Protein AF-A0AAD7CCE0-F1 (afdb_monomer_lite)

pLDDT: mean 84.0, std 9.69, range [49.62, 95.94]

InterPro domains:
  IPR045338 Domain of unknown function DUF6535 [PF20153] (1-156)

Radius of gyration: 27.61 Å; chains: 1; bounding box: 50×40×91 Å

Structure (mmCIF, N/CA/C/O backbone):
data_AF-A0AAD7CCE0-F1
#
_entry.id   AF-A0AAD7CCE0-F1
#
loop_
_atom_site.group_PDB
_atom_site.id
_atom_site.type_symbol
_atom_site.label_atom_id
_atom_site.label_alt_id
_atom_site.label_comp_id
_atom_site.label_asym_id
_atom_site.label_entity_id
_atom_site.label_seq_id
_atom_site.pdbx_PDB_ins_code
_atom_site.Cartn_x
_atom_site.Cartn_y
_atom_site.Cartn_z
_atom_site.occupancy
_atom_site.B_iso_or_equiv
_atom_site.auth_seq_id
_atom_site.auth_comp_id
_atom_site.auth_asym_id
_atom_site.auth_atom_id
_atom_site.pdbx_PDB_model_num
ATOM 1 N N . MET A 1 1 ? 3.358 9.704 -17.952 1.00 64.12 1 MET A N 1
ATOM 2 C CA . MET A 1 1 ? 3.794 9.561 -16.545 1.00 64.12 1 MET A CA 1
ATOM 3 C C . MET A 1 1 ? 3.002 10.484 -15.626 1.00 64.12 1 MET A C 1
ATOM 5 O O . MET A 1 1 ? 2.581 10.010 -14.583 1.00 64.12 1 MET A O 1
ATOM 9 N N . GLU A 1 2 ? 2.679 11.709 -16.056 1.00 77.31 2 GLU A N 1
ATOM 10 C CA . GLU A 1 2 ? 1.796 12.657 -15.341 1.00 77.31 2 GLU A CA 1
ATOM 11 C C . GLU A 1 2 ? 0.553 12.029 -14.682 1.00 77.31 2 GLU A C 1
ATOM 13 O O . GLU A 1 2 ? 0.333 12.204 -13.489 1.00 77.31 2 GLU A O 1
ATOM 18 N N . GLY A 1 3 ? -0.229 11.225 -15.415 1.00 84.56 3 GLY A N 1
ATOM 19 C CA . GLY A 1 3 ? -1.446 10.613 -14.861 1.00 84.56 3 GLY A CA 1
ATOM 20 C C . GLY A 1 3 ? -1.202 9.686 -13.662 1.00 84.56 3 GLY A C 1
ATOM 21 O O . GLY A 1 3 ? -1.994 9.678 -12.726 1.00 84.56 3 GLY A O 1
ATOM 22 N N . ILE A 1 4 ? -0.082 8.954 -13.651 1.00 84.50 4 ILE A N 1
ATOM 23 C CA . ILE A 1 4 ? 0.300 8.077 -12.532 1.00 84.50 4 ILE A CA 1
ATOM 24 C C . ILE A 1 4 ? 0.706 8.913 -11.315 1.00 84.50 4 ILE A C 1
ATOM 26 O O . ILE A 1 4 ? 0.361 8.556 -10.194 1.00 84.50 4 ILE A O 1
ATOM 30 N N . LEU A 1 5 ? 1.389 10.041 -11.531 1.00 86.38 5 LEU A N 1
ATOM 31 C CA . LEU A 1 5 ? 1.812 10.944 -10.458 1.00 86.38 5 LEU A CA 1
ATOM 32 C C . LEU A 1 5 ? 0.621 11.633 -9.793 1.00 86.38 5 LEU A C 1
ATOM 34 O O . LEU A 1 5 ? 0.535 11.658 -8.566 1.00 86.38 5 LEU A O 1
ATOM 38 N N . ILE A 1 6 ? -0.324 12.134 -10.594 1.00 90.56 6 ILE A N 1
ATOM 39 C CA . ILE A 1 6 ? -1.565 12.736 -10.090 1.00 90.56 6 ILE A CA 1
ATOM 40 C C . ILE A 1 6 ? -2.366 11.693 -9.309 1.00 90.56 6 ILE A C 1
ATOM 42 O O . ILE A 1 6 ? -2.810 11.964 -8.194 1.00 90.56 6 ILE A O 1
ATOM 46 N N . PHE A 1 7 ? -2.507 10.485 -9.862 1.00 89.06 7 PHE A N 1
ATOM 47 C CA . PHE A 1 7 ? -3.202 9.396 -9.185 1.00 89.06 7 PHE A CA 1
ATOM 48 C C . PHE A 1 7 ? -2.531 9.022 -7.858 1.00 89.06 7 PHE A C 1
ATOM 50 O O . PHE A 1 7 ? -3.213 8.954 -6.841 1.00 89.06 7 PHE A O 1
ATOM 57 N N . ALA A 1 8 ? -1.208 8.830 -7.842 1.00 89.94 8 ALA A N 1
ATOM 58 C CA . ALA A 1 8 ? -0.458 8.504 -6.630 1.00 89.94 8 ALA A CA 1
ATOM 59 C C . ALA A 1 8 ? -0.599 9.602 -5.564 1.00 89.94 8 ALA A C 1
ATOM 61 O O . ALA A 1 8 ? -0.800 9.297 -4.392 1.00 89.94 8 ALA A O 1
ATOM 62 N N . GLY A 1 9 ? -0.566 10.879 -5.961 1.00 90.62 9 GLY A N 1
ATOM 63 C CA . GLY A 1 9 ? -0.790 12.007 -5.056 1.00 90.62 9 GLY A CA 1
ATOM 64 C C . GLY A 1 9 ? -2.192 12.012 -4.440 1.00 90.62 9 GLY A C 1
ATOM 65 O O . GLY A 1 9 ? -2.326 12.095 -3.219 1.00 90.62 9 GLY A O 1
ATOM 66 N N . LEU A 1 10 ? -3.235 11.869 -5.265 1.00 93.50 10 LEU A N 1
ATOM 67 C CA . LEU A 1 10 ? -4.627 11.805 -4.801 1.00 93.50 10 LEU A CA 1
ATOM 68 C C . LEU A 1 10 ? -4.868 10.592 -3.900 1.00 93.50 10 LEU A C 1
ATOM 70 O O . LEU A 1 10 ? -5.476 10.715 -2.839 1.00 93.50 10 LEU A O 1
ATOM 74 N N . PHE A 1 11 ? -4.355 9.429 -4.295 1.00 93.69 11 PHE A N 1
ATOM 75 C CA . PHE A 1 11 ? -4.469 8.206 -3.517 1.00 93.69 11 PHE A CA 1
ATOM 76 C C . PHE A 1 11 ? -3.752 8.325 -2.166 1.00 93.69 11 PHE A C 1
ATOM 78 O O . PHE A 1 11 ? -4.338 7.995 -1.137 1.00 93.69 11 PHE A O 1
ATOM 85 N N . SER A 1 12 ? -2.537 8.883 -2.133 1.00 93.69 12 SER A N 1
ATOM 86 C CA . SER A 1 12 ? -1.822 9.155 -0.881 1.00 93.69 12 SER A CA 1
ATOM 87 C C . SER A 1 12 ? -2.571 10.138 0.019 1.00 93.69 12 SER A C 1
ATOM 89 O O . SER A 1 12 ? -2.552 9.964 1.234 1.00 93.69 12 SER A O 1
ATOM 91 N N . ALA A 1 13 ? -3.259 11.140 -0.537 1.00 94.62 13 ALA A N 1
ATOM 92 C CA . ALA A 1 13 ? -4.067 12.071 0.251 1.00 94.62 13 ALA A CA 1
ATOM 93 C C . ALA A 1 13 ? -5.261 11.367 0.914 1.00 94.62 13 ALA A C 1
ATOM 95 O O . ALA A 1 13 ? -5.475 11.518 2.116 1.00 94.62 13 ALA A O 1
ATOM 96 N N . VAL A 1 14 ? -5.988 10.539 0.154 1.00 94.81 14 VAL A N 1
ATOM 97 C CA . VAL A 1 14 ? -7.085 9.715 0.688 1.00 94.81 14 VAL A CA 1
ATOM 98 C C . VAL A 1 14 ? -6.564 8.776 1.775 1.00 94.81 14 VAL A C 1
ATOM 100 O O . VAL A 1 14 ? -7.115 8.737 2.870 1.00 94.81 14 VAL A O 1
ATOM 103 N N . LEU A 1 15 ? -5.464 8.070 1.513 1.00 94.38 15 LEU A N 1
ATOM 104 C CA . LEU A 1 15 ? -4.852 7.141 2.460 1.00 94.38 15 LEU A CA 1
ATOM 105 C C . LEU A 1 15 ? -4.394 7.838 3.748 1.00 94.38 15 LEU A C 1
ATOM 107 O O . LEU A 1 15 ? -4.570 7.305 4.839 1.00 94.38 15 LEU A O 1
ATOM 111 N N . THR A 1 16 ? -3.862 9.055 3.628 1.00 93.69 16 THR A N 1
ATOM 112 C CA . THR A 1 16 ? -3.457 9.874 4.777 1.00 93.69 16 THR A CA 1
ATOM 113 C C . THR A 1 16 ? -4.651 10.249 5.649 1.00 93.69 16 THR A C 1
ATOM 115 O O . THR A 1 16 ? -4.530 10.202 6.868 1.00 93.69 16 THR A O 1
ATOM 118 N N . ALA A 1 17 ? -5.815 10.549 5.063 1.00 94.81 17 ALA A N 1
ATOM 119 C CA . ALA A 1 17 ? -7.028 10.825 5.835 1.00 94.81 17 ALA A CA 1
ATOM 120 C C . ALA A 1 17 ? -7.443 9.618 6.694 1.00 94.81 17 ALA A C 1
ATOM 122 O O . ALA A 1 17 ? -7.749 9.776 7.872 1.00 94.81 17 ALA A O 1
ATOM 123 N N . PHE A 1 18 ? -7.372 8.405 6.137 1.00 92.56 18 PHE A N 1
ATOM 124 C CA . PHE A 1 18 ? -7.635 7.176 6.889 1.00 92.56 18 PHE A CA 1
ATOM 125 C C . PHE A 1 18 ? -6.591 6.919 7.981 1.00 92.56 18 PHE A C 1
ATOM 127 O O . PHE A 1 18 ? -6.960 6.580 9.101 1.00 92.56 18 PHE A O 1
ATOM 134 N N . ILE A 1 19 ? -5.303 7.133 7.690 1.00 93.00 19 ILE A N 1
ATOM 135 C CA . ILE A 1 19 ? -4.227 6.991 8.682 1.00 93.00 19 ILE A CA 1
ATOM 136 C C . ILE A 1 19 ? -4.414 7.973 9.842 1.00 93.00 19 ILE A C 1
ATOM 138 O O . ILE A 1 19 ? -4.215 7.586 10.989 1.00 93.00 19 ILE A O 1
ATOM 142 N N . ILE A 1 20 ? -4.799 9.223 9.571 1.00 92.50 20 ILE A N 1
ATOM 143 C CA . ILE A 1 20 ? -5.068 10.218 10.622 1.00 92.50 20 ILE A CA 1
ATOM 144 C C . ILE A 1 20 ? -6.195 9.738 11.541 1.00 92.50 20 ILE A C 1
ATOM 146 O O . ILE A 1 20 ? -6.086 9.899 12.753 1.00 92.50 20 ILE A O 1
ATOM 150 N N . GLU A 1 21 ? -7.230 9.111 10.985 1.00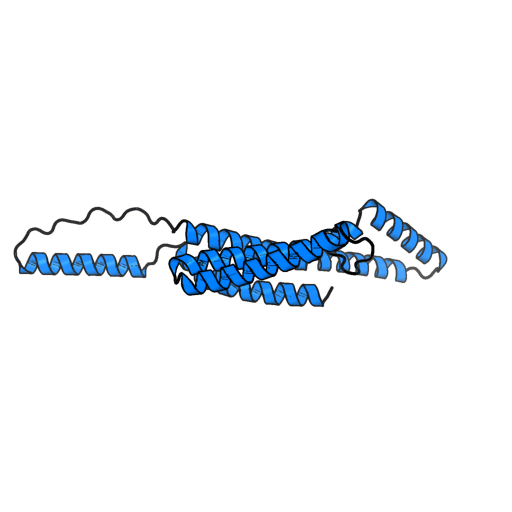 90.69 21 GLU A N 1
ATOM 151 C CA . GLU A 1 21 ? -8.358 8.590 11.762 1.00 90.69 21 GLU A CA 1
ATOM 152 C C . GLU A 1 21 ? -8.007 7.311 12.542 1.00 90.69 21 GLU A C 1
ATOM 154 O O . GLU A 1 21 ? -8.462 7.123 13.669 1.00 90.69 21 GLU A O 1
ATOM 159 N N . SER A 1 22 ? -7.174 6.416 11.994 1.00 89.56 22 SER A N 1
ATOM 160 C CA . SER A 1 22 ? -6.794 5.176 12.690 1.00 89.56 22 SER A CA 1
ATOM 161 C C . SER A 1 22 ? -5.612 5.316 13.633 1.00 89.56 22 SER A C 1
ATOM 163 O O . SER A 1 22 ? -5.479 4.494 14.539 1.00 89.56 22 SER A O 1
ATOM 165 N N . TYR A 1 23 ? -4.736 6.299 13.443 1.00 87.19 23 TYR A N 1
ATOM 166 C CA . TYR A 1 23 ? -3.552 6.487 14.278 1.00 87.19 23 TYR A CA 1
ATOM 167 C C . TYR A 1 23 ? -3.879 6.632 15.778 1.00 87.19 23 TYR A C 1
ATOM 169 O O . TYR A 1 23 ? -3.204 5.979 16.578 1.00 87.19 23 TYR A O 1
ATOM 177 N N . PRO A 1 24 ? -4.936 7.364 16.192 1.00 87.38 24 PRO A N 1
ATOM 178 C CA . PRO A 1 24 ? -5.359 7.431 17.590 1.00 87.38 24 PRO A CA 1
ATOM 179 C C . PRO A 1 24 ? -5.610 6.061 18.228 1.00 87.38 24 PRO A C 1
ATOM 181 O O . PRO A 1 24 ? -5.339 5.885 19.406 1.00 87.38 24 PRO A O 1
ATOM 184 N N . THR A 1 25 ? -6.032 5.051 17.459 1.00 83.38 25 THR A N 1
ATOM 185 C CA . THR A 1 25 ? -6.282 3.694 17.989 1.00 83.38 25 THR A CA 1
ATOM 186 C C . THR A 1 25 ? -5.010 2.929 18.385 1.00 83.38 25 THR A C 1
ATOM 188 O O . THR A 1 25 ? -5.095 1.856 18.988 1.00 83.38 25 THR A O 1
ATOM 191 N N . LEU A 1 26 ? -3.828 3.444 18.027 1.00 81.56 26 LEU A N 1
ATOM 192 C CA . LEU A 1 26 ? -2.520 2.891 18.398 1.00 81.56 26 LEU A CA 1
ATOM 193 C C . LEU A 1 26 ? -1.928 3.546 19.649 1.00 81.56 26 LEU A C 1
ATOM 195 O O . LEU A 1 26 ? -0.910 3.071 20.154 1.00 81.56 26 LEU A O 1
ATOM 199 N N . VAL A 1 27 ? -2.526 4.637 20.123 1.00 81.56 27 VAL A N 1
ATOM 200 C CA . VAL A 1 27 ? -2.036 5.433 21.249 1.00 81.56 27 VAL A CA 1
ATOM 201 C C . VAL A 1 27 ? -3.062 5.345 22.385 1.00 81.56 27 VAL A C 1
ATOM 203 O O . VAL A 1 27 ? -4.257 5.271 22.110 1.00 81.56 27 VAL A O 1
ATOM 206 N N . PRO A 1 28 ? -2.638 5.328 23.662 1.00 72.00 28 PRO A N 1
ATOM 207 C CA . PRO A 1 28 ? -3.578 5.360 24.775 1.00 72.00 28 PRO A CA 1
ATOM 208 C C . PRO A 1 28 ? -4.440 6.625 24.716 1.00 72.00 28 PRO A C 1
ATOM 210 O O . PRO A 1 28 ? -3.896 7.731 24.664 1.00 72.00 28 PRO A O 1
ATOM 213 N N . ASP A 1 29 ? -5.763 6.470 24.756 1.00 73.81 29 ASP A N 1
ATOM 214 C CA . ASP A 1 29 ? -6.670 7.613 24.824 1.00 73.81 29 ASP A CA 1
ATOM 215 C C . ASP A 1 29 ? -6.636 8.231 26.231 1.00 73.81 29 ASP A C 1
ATOM 217 O O . ASP A 1 29 ? -6.891 7.575 27.247 1.00 73.81 29 ASP A O 1
ATOM 221 N N . SER A 1 30 ? -6.310 9.521 26.300 1.00 69.06 30 SER A N 1
ATOM 222 C CA . SER A 1 30 ? -6.365 10.290 27.543 1.00 69.06 30 SER A CA 1
ATOM 223 C C . SER A 1 30 ? -7.807 10.480 28.025 1.00 69.06 30 SER A C 1
ATOM 225 O O . SER A 1 30 ? -8.033 10.619 29.232 1.00 69.06 30 SER A O 1
ATOM 227 N N . GLY A 1 31 ? -8.789 10.419 27.119 1.00 70.31 31 GLY A N 1
ATOM 228 C CA . GLY A 1 31 ? -10.216 10.413 27.434 1.00 70.31 31 GLY A CA 1
ATOM 229 C C . GLY A 1 31 ? -10.607 9.224 28.309 1.00 70.31 31 GLY A C 1
ATOM 230 O O . GLY A 1 31 ? -11.141 9.421 29.403 1.00 70.31 31 GLY A O 1
ATOM 231 N N . ASP A 1 32 ? -10.247 8.008 27.898 1.00 69.44 32 ASP A N 1
ATOM 232 C CA . ASP A 1 32 ? -10.489 6.784 28.673 1.00 69.44 32 ASP A CA 1
ATOM 233 C C . ASP A 1 32 ? -9.838 6.826 30.060 1.00 69.44 32 ASP A C 1
ATOM 235 O O . ASP A 1 32 ? -10.469 6.454 31.052 1.00 69.44 32 ASP A O 1
ATOM 239 N N . ALA A 1 33 ? -8.611 7.347 30.170 1.00 72.62 33 ALA A N 1
ATOM 240 C CA . ALA A 1 33 ? -7.970 7.544 31.472 1.00 72.62 33 ALA A CA 1
ATOM 241 C C . ALA A 1 33 ? -8.785 8.498 32.367 1.00 72.62 33 ALA A C 1
ATOM 243 O O . ALA A 1 33 ? -8.945 8.258 33.564 1.00 72.62 33 ALA A O 1
ATOM 244 N N . THR A 1 34 ? -9.360 9.553 31.785 1.00 79.31 34 THR A N 1
ATOM 245 C CA . THR A 1 34 ? -10.190 10.525 32.509 1.00 79.31 34 THR A CA 1
ATOM 246 C C . THR A 1 34 ? -11.520 9.912 32.953 1.00 79.31 34 THR A C 1
ATOM 248 O O . THR A 1 34 ? -11.941 10.126 34.089 1.00 79.31 34 THR A O 1
ATOM 251 N N . VAL A 1 35 ? -12.164 9.105 32.102 1.00 81.25 35 VAL A N 1
ATOM 252 C CA . VAL A 1 35 ? -13.401 8.374 32.437 1.00 81.25 35 VAL A CA 1
ATOM 253 C C . VAL A 1 35 ? -13.145 7.349 33.539 1.00 81.25 35 VAL A C 1
ATOM 255 O O . VAL A 1 35 ? -13.930 7.252 34.485 1.00 81.25 35 VAL A O 1
ATOM 258 N N . GLN A 1 36 ? -12.024 6.627 33.472 1.00 78.75 36 GLN A N 1
ATOM 259 C CA . GLN A 1 36 ? -11.616 5.707 34.531 1.00 78.75 36 GLN A CA 1
ATOM 260 C C . GLN A 1 36 ? -11.418 6.449 35.855 1.00 78.75 36 GLN A C 1
ATOM 262 O O . GLN A 1 36 ? -11.993 6.037 36.863 1.00 78.75 36 GLN A O 1
ATOM 267 N N . LEU A 1 37 ? -10.707 7.579 35.859 1.00 80.50 37 LEU A N 1
ATOM 268 C CA . LEU A 1 37 ? -10.538 8.406 37.058 1.00 80.50 37 LEU A CA 1
ATOM 269 C C . LEU A 1 37 ? -11.878 8.941 37.589 1.00 80.50 37 LEU A C 1
ATOM 271 O O . LEU A 1 37 ? -12.123 8.880 38.792 1.00 80.50 37 LEU A O 1
ATOM 275 N N . LEU A 1 38 ? -12.785 9.398 36.719 1.00 84.62 38 LEU A N 1
ATOM 276 C CA . LEU A 1 38 ? -14.128 9.832 37.122 1.00 84.62 38 LEU A CA 1
ATOM 277 C C . LEU A 1 38 ? -14.933 8.692 37.756 1.00 84.62 38 LEU A C 1
ATOM 279 O O . LEU A 1 38 ? -15.606 8.903 38.765 1.00 84.62 38 LEU A O 1
ATOM 283 N N . SER A 1 39 ? -14.846 7.483 37.195 1.00 82.62 39 SER A N 1
ATOM 284 C CA . SER A 1 39 ? -15.511 6.300 37.750 1.00 82.62 39 SER A CA 1
ATOM 285 C C . SER A 1 39 ? -14.958 5.941 39.132 1.00 82.62 39 SER A C 1
ATOM 287 O O . SER A 1 39 ? -15.728 5.635 40.041 1.00 82.62 39 SER A O 1
ATOM 289 N N . GLN A 1 40 ? -13.641 6.077 39.327 1.00 83.88 40 GLN A N 1
ATOM 290 C CA . GLN A 1 40 ? -12.989 5.866 40.618 1.00 83.88 40 GLN A CA 1
ATOM 291 C C . GLN A 1 40 ? -13.447 6.904 41.643 1.00 83.88 40 GLN A C 1
ATOM 293 O O . GLN A 1 40 ? -13.831 6.532 42.749 1.00 83.88 40 GLN A O 1
ATOM 298 N N . ILE A 1 41 ? -13.481 8.188 41.274 1.00 85.62 41 ILE A N 1
ATOM 299 C CA . ILE A 1 41 ? -13.961 9.267 42.150 1.00 85.62 41 ILE A CA 1
ATOM 300 C C . ILE A 1 41 ? -15.439 9.055 42.506 1.00 85.62 41 ILE A C 1
ATOM 302 O O . ILE A 1 41 ? -15.824 9.209 43.663 1.00 85.62 41 ILE A O 1
ATOM 306 N N . SER A 1 42 ? -16.273 8.646 41.545 1.00 87.25 42 SER A N 1
ATOM 307 C CA . SER A 1 42 ? -17.687 8.334 41.786 1.00 87.25 42 SER A CA 1
ATOM 308 C C . SER A 1 42 ? -17.859 7.180 42.781 1.00 87.25 42 SER A C 1
ATOM 310 O O . SER A 1 42 ? -18.650 7.292 43.719 1.00 87.25 42 SER A O 1
ATOM 312 N N . GLN A 1 43 ? -17.076 6.106 42.636 1.00 85.31 43 GLN A N 1
ATOM 313 C CA . GLN A 1 43 ? -17.078 4.975 43.568 1.00 85.31 43 GLN A CA 1
ATOM 314 C C . GLN A 1 43 ? -16.567 5.366 44.959 1.00 85.31 43 GLN A C 1
ATOM 316 O O . GLN A 1 43 ? -17.138 4.930 45.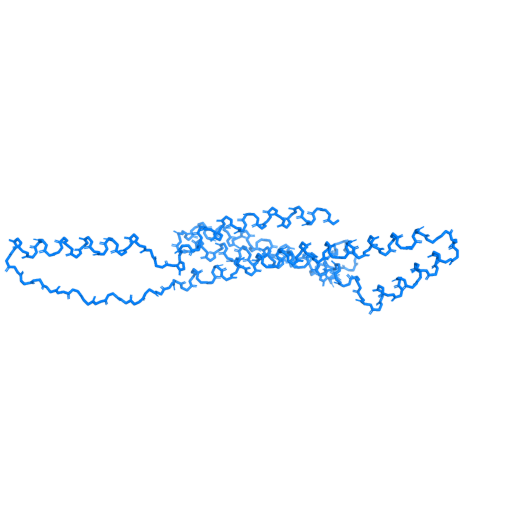958 1.00 85.31 43 GLN A O 1
ATOM 321 N N . GLN A 1 44 ? -15.541 6.220 45.044 1.00 85.88 44 GLN A N 1
ATOM 322 C CA . GLN A 1 44 ? -15.059 6.778 46.312 1.00 85.88 44 GLN A CA 1
ATOM 323 C C . GLN A 1 44 ? -16.150 7.577 47.021 1.00 85.88 44 GLN A C 1
ATOM 325 O O . GLN A 1 44 ? -16.378 7.388 48.215 1.00 85.88 44 GLN A O 1
ATOM 330 N N . LEU A 1 45 ? -16.851 8.440 46.284 1.00 86.19 45 LEU A N 1
ATOM 331 C CA . LEU A 1 45 ? -17.905 9.285 46.838 1.00 86.19 45 LEU A CA 1
ATOM 332 C C . LEU A 1 45 ? -19.104 8.450 47.316 1.00 86.19 45 LEU A C 1
ATOM 334 O O . LEU A 1 45 ? -19.637 8.697 48.396 1.00 86.19 45 LEU A O 1
ATOM 338 N N . ALA A 1 46 ? -19.484 7.418 46.556 1.00 86.44 46 ALA A N 1
ATOM 339 C CA . ALA A 1 46 ? -20.536 6.477 46.938 1.00 86.44 46 ALA A CA 1
ATOM 340 C C . ALA A 1 46 ? -20.153 5.638 48.171 1.00 86.44 46 ALA A C 1
ATOM 342 O O . ALA A 1 46 ? -20.973 5.449 49.070 1.00 86.44 46 ALA A O 1
ATOM 343 N N . ALA A 1 47 ? -18.903 5.170 48.248 1.00 85.88 47 ALA A N 1
ATOM 344 C CA . ALA A 1 47 ? -18.407 4.419 49.397 1.00 85.88 47 ALA A CA 1
ATOM 345 C C . ALA A 1 47 ? -18.374 5.279 50.672 1.00 85.88 47 ALA A C 1
ATOM 347 O O . ALA A 1 47 ? -18.777 4.806 51.736 1.00 85.88 47 ALA A O 1
ATOM 348 N N . ALA A 1 48 ? -17.970 6.549 50.550 1.00 85.06 48 ALA A N 1
ATOM 349 C CA . ALA A 1 48 ? -17.985 7.516 51.644 1.00 85.06 48 ALA A CA 1
ATOM 350 C C . ALA A 1 48 ? -19.411 7.816 52.137 1.00 85.06 48 ALA A C 1
ATOM 352 O O . ALA A 1 48 ? -19.637 7.879 53.344 1.00 85.06 48 ALA A O 1
ATOM 353 N N . ALA A 1 49 ? -20.381 7.944 51.224 1.00 86.56 49 ALA A N 1
ATOM 354 C CA . ALA A 1 49 ? -21.786 8.162 51.573 1.00 86.56 49 ALA A CA 1
ATOM 355 C C . ALA A 1 49 ? -22.422 6.956 52.291 1.00 86.56 49 ALA A C 1
ATOM 357 O O . ALA A 1 49 ? -23.229 7.138 53.199 1.00 86.56 49 ALA A O 1
ATOM 358 N N . ASN A 1 50 ? -22.031 5.732 51.922 1.00 86.12 50 ASN A N 1
ATOM 359 C CA . ASN A 1 50 ? -22.560 4.493 52.502 1.00 86.12 50 ASN A CA 1
ATOM 360 C C . ASN A 1 50 ? -21.763 3.979 53.718 1.00 86.12 50 ASN A C 1
ATOM 362 O O . ASN A 1 50 ? -22.100 2.930 54.266 1.00 86.12 50 ASN A O 1
ATOM 366 N N . GLY A 1 51 ? -20.698 4.674 54.137 1.00 80.69 51 GLY A N 1
ATOM 367 C CA . GLY A 1 51 ? -19.846 4.261 55.261 1.00 80.69 51 GLY A CA 1
ATOM 368 C C . GLY A 1 51 ? -19.052 2.968 55.021 1.00 80.69 51 GLY A C 1
ATOM 369 O O . GLY A 1 51 ? -18.565 2.355 55.969 1.00 80.69 51 GLY A O 1
ATOM 370 N N . SER A 1 52 ? -18.927 2.531 53.766 1.00 80.06 52 SER A N 1
ATOM 371 C CA . SER A 1 52 ? -18.184 1.329 53.373 1.00 80.06 52 SER A CA 1
ATOM 372 C C . SER A 1 52 ? -16.715 1.648 53.080 1.00 80.06 52 SER A C 1
ATOM 374 O O . SER A 1 52 ? -16.403 2.713 52.549 1.00 80.06 52 SER A O 1
ATOM 376 N N . ALA A 1 53 ? -15.804 0.716 53.375 1.00 74.69 53 ALA A N 1
ATOM 377 C CA . ALA A 1 53 ? -14.386 0.880 53.061 1.00 74.69 53 ALA A CA 1
ATOM 378 C C . ALA A 1 53 ? -14.161 0.930 51.539 1.00 74.69 53 ALA A C 1
ATOM 380 O O . ALA A 1 53 ? -14.569 0.025 50.812 1.00 74.69 53 ALA A O 1
ATOM 381 N N . PHE A 1 54 ? -13.491 1.979 51.059 1.00 74.5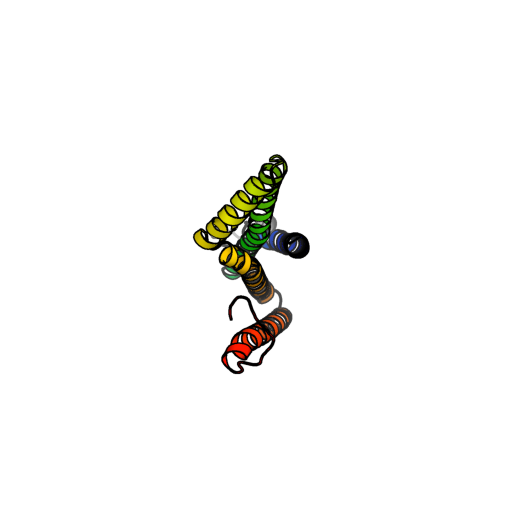6 54 PHE A N 1
ATOM 382 C CA . PHE A 1 54 ? -13.097 2.087 49.658 1.00 74.56 54 PHE A CA 1
ATOM 383 C C . PHE A 1 54 ? -11.920 1.147 49.370 1.00 74.56 54 PHE A C 1
ATOM 385 O O . PHE A 1 54 ? -10.823 1.325 49.901 1.00 74.56 54 PHE A O 1
ATOM 392 N N . GLN A 1 55 ? -12.143 0.151 48.517 1.00 72.81 55 GLN A N 1
ATOM 393 C CA . GLN A 1 55 ? -11.085 -0.715 48.012 1.00 72.81 55 GLN A CA 1
ATOM 394 C C . GLN A 1 55 ? -10.477 -0.070 46.765 1.00 72.81 55 GLN A C 1
ATOM 396 O O . GLN A 1 55 ? -11.169 0.143 45.771 1.00 72.81 55 GLN A O 1
ATOM 401 N N . MET A 1 56 ? -9.185 0.259 46.824 1.00 68.62 56 MET A N 1
ATOM 402 C CA . MET A 1 56 ? -8.474 0.823 45.680 1.00 68.62 56 MET A CA 1
ATOM 403 C C . MET A 1 56 ? -8.461 -0.202 44.533 1.00 68.62 56 MET A C 1
ATOM 405 O O . MET A 1 56 ? -8.016 -1.333 44.755 1.00 68.62 56 MET A O 1
ATOM 409 N N . PRO A 1 57 ? -8.940 0.152 43.326 1.00 68.06 57 PRO A N 1
ATOM 410 C CA . PRO A 1 57 ? -8.871 -0.748 42.186 1.00 68.06 57 PRO A CA 1
ATOM 411 C C . PRO A 1 57 ? -7.416 -1.098 41.869 1.00 68.06 57 PRO A C 1
ATOM 413 O O . PRO A 1 57 ? -6.529 -0.249 41.977 1.00 68.06 57 PRO A O 1
ATOM 416 N N . SER A 1 58 ? -7.177 -2.345 41.458 1.00 69.81 58 SER A N 1
ATOM 417 C CA . SER A 1 58 ? -5.885 -2.772 40.910 1.00 69.81 58 SER A CA 1
ATOM 418 C C . SER A 1 58 ? -5.446 -1.820 39.787 1.00 69.81 58 SER A C 1
ATOM 420 O O . SER A 1 58 ? -6.310 -1.385 39.017 1.00 69.81 58 SER A O 1
ATOM 422 N N . PRO A 1 59 ? -4.139 -1.517 39.644 1.00 68.19 59 PRO A N 1
ATOM 423 C CA . PRO A 1 59 ? -3.647 -0.732 38.518 1.00 68.19 59 PRO A CA 1
ATOM 424 C C . PRO A 1 59 ? -4.133 -1.345 37.203 1.00 68.19 59 PRO A C 1
ATOM 426 O O . PRO A 1 59 ? -4.087 -2.567 37.024 1.00 68.19 59 PRO A O 1
ATOM 429 N N . ALA A 1 60 ? -4.646 -0.489 36.317 1.00 67.81 60 ALA A N 1
ATOM 430 C CA . ALA A 1 60 ? -5.124 -0.906 35.009 1.00 67.81 60 ALA A CA 1
ATOM 431 C C . ALA A 1 60 ? -3.987 -1.604 34.238 1.00 67.81 60 ALA A C 1
ATOM 433 O O . ALA A 1 60 ? -2.825 -1.197 34.362 1.00 67.81 60 ALA A O 1
ATOM 434 N N . PRO A 1 61 ? -4.293 -2.657 33.459 1.00 70.94 61 PRO A N 1
ATOM 435 C CA . PRO A 1 61 ? -3.292 -3.293 32.619 1.00 70.94 61 PRO A CA 1
ATOM 436 C C . PRO A 1 61 ? -2.684 -2.266 31.647 1.00 70.94 61 PRO A C 1
ATOM 438 O O . PRO A 1 61 ? -3.368 -1.320 31.245 1.00 70.94 61 PRO A O 1
ATOM 441 N N . PRO A 1 62 ? -1.406 -2.433 31.263 1.00 75.00 62 PRO A N 1
ATOM 442 C CA . PRO A 1 62 ? -0.770 -1.547 30.301 1.00 75.00 62 PRO A CA 1
ATOM 443 C C . PRO A 1 62 ? -1.555 -1.543 28.988 1.00 75.00 62 PRO A C 1
ATOM 445 O O . PRO A 1 62 ? -2.049 -2.581 28.543 1.00 75.00 62 PRO A O 1
ATOM 448 N N . PHE A 1 63 ? -1.660 -0.365 28.371 1.00 78.56 63 PHE A N 1
ATOM 449 C CA . PHE A 1 63 ? -2.352 -0.200 27.100 1.00 78.56 63 PHE A CA 1
ATOM 450 C C . PHE A 1 63 ? -1.765 -1.143 26.043 1.00 78.56 63 PHE A C 1
ATOM 452 O O . PHE A 1 63 ? -0.557 -1.153 25.798 1.00 78.56 63 PHE A O 1
ATOM 459 N N . SER A 1 64 ? -2.638 -1.922 25.411 1.00 80.31 64 SER A N 1
ATOM 460 C CA . SER A 1 64 ? -2.296 -2.787 24.292 1.00 80.31 64 SER A CA 1
ATOM 461 C C . SER A 1 64 ? -3.290 -2.518 23.164 1.00 80.31 64 SER A C 1
ATOM 463 O O . SER A 1 64 ? -4.493 -2.695 23.374 1.00 80.31 64 SER A O 1
ATOM 465 N N . PRO A 1 65 ? -2.830 -2.050 21.991 1.00 82.12 65 PRO A N 1
ATOM 466 C CA . PRO A 1 65 ? -3.721 -1.773 20.877 1.00 82.12 65 PRO A CA 1
ATOM 467 C C . PRO A 1 65 ? -4.343 -3.070 20.350 1.00 82.12 65 PRO A C 1
ATOM 469 O O . PRO A 1 65 ? -3.740 -4.144 20.394 1.00 82.12 65 PRO A O 1
ATOM 472 N N . SER A 1 66 ? -5.560 -2.963 19.818 1.00 86.56 66 SER A N 1
ATOM 473 C CA . SER A 1 66 ? -6.254 -4.097 19.208 1.00 86.56 66 SER A CA 1
ATOM 474 C C . SER A 1 66 ? -5.434 -4.695 18.059 1.00 86.56 66 SER A C 1
ATOM 476 O O . SER A 1 66 ? -4.866 -3.979 17.233 1.00 86.56 66 SER A O 1
ATOM 478 N N . ALA A 1 67 ? -5.420 -6.026 17.945 1.00 87.44 67 ALA A N 1
ATOM 479 C CA . ALA A 1 67 ? -4.761 -6.705 16.828 1.00 87.44 67 ALA A CA 1
ATOM 480 C C . ALA A 1 67 ? -5.277 -6.194 15.469 1.00 87.44 67 ALA A C 1
ATOM 482 O O . ALA A 1 67 ? -4.505 -6.023 14.526 1.00 87.44 67 ALA A O 1
ATOM 483 N N . THR A 1 68 ? -6.569 -5.873 15.382 1.00 88.00 68 THR A N 1
ATOM 484 C CA . THR A 1 68 ? -7.187 -5.350 14.161 1.00 88.00 68 THR A CA 1
ATOM 485 C C . THR A 1 68 ? -6.695 -3.945 13.811 1.00 88.00 68 THR A C 1
ATOM 487 O O . THR A 1 68 ? -6.464 -3.663 12.634 1.00 88.00 68 THR A O 1
ATOM 490 N N . SER A 1 69 ? -6.476 -3.070 14.804 1.00 88.94 69 SER A N 1
ATOM 491 C CA . SER A 1 69 ? -5.947 -1.725 14.545 1.00 88.94 69 SER A CA 1
ATOM 492 C C . SER A 1 69 ? -4.485 -1.770 14.112 1.00 88.94 69 SER A C 1
ATOM 494 O O . SER A 1 69 ? -4.105 -1.053 13.185 1.00 88.94 69 SER A O 1
ATOM 496 N N . LEU A 1 70 ? -3.681 -2.660 14.701 1.00 90.62 70 LEU A N 1
ATOM 497 C CA . LEU A 1 70 ? -2.301 -2.903 14.272 1.00 90.62 70 LEU A CA 1
ATOM 498 C C . LEU A 1 70 ? -2.230 -3.375 12.816 1.00 90.62 70 LEU A C 1
ATOM 500 O O . LEU A 1 70 ? -1.477 -2.808 12.021 1.00 90.62 70 LEU A O 1
ATOM 504 N N . VAL A 1 71 ? -3.028 -4.384 12.451 1.00 92.25 71 VAL A N 1
ATOM 505 C CA . VAL A 1 71 ? -3.059 -4.930 11.083 1.00 92.25 71 VAL A CA 1
ATOM 506 C C . VAL A 1 71 ? -3.495 -3.862 10.080 1.00 92.25 71 VAL A C 1
ATOM 508 O O . VAL A 1 71 ? -2.831 -3.673 9.061 1.00 92.25 71 VAL A O 1
ATOM 511 N N . CYS A 1 72 ? -4.561 -3.121 10.391 1.00 92.50 72 CYS A N 1
ATOM 512 C CA . CYS A 1 72 ? -5.066 -2.048 9.540 1.00 92.50 72 CYS A CA 1
ATOM 513 C C . CYS A 1 72 ? -4.005 -0.966 9.279 1.00 92.50 72 CYS A C 1
ATOM 515 O O . CYS A 1 72 ? -3.656 -0.700 8.126 1.00 92.50 72 CYS A O 1
ATOM 517 N N . ASN A 1 73 ? -3.428 -0.399 10.344 1.00 92.38 73 ASN A N 1
ATOM 518 C CA . ASN A 1 73 ? -2.415 0.646 10.218 1.00 92.38 73 ASN A CA 1
ATOM 519 C C . ASN A 1 73 ? -1.181 0.137 9.459 1.00 92.38 73 ASN A C 1
ATOM 521 O O . ASN A 1 73 ? -0.657 0.842 8.602 1.00 92.38 73 ASN A O 1
ATOM 525 N N . THR A 1 74 ? -0.751 -1.105 9.700 1.00 93.12 74 THR A N 1
ATOM 526 C CA . THR A 1 74 ? 0.377 -1.705 8.969 1.00 93.12 74 THR A CA 1
ATOM 527 C C . THR A 1 74 ? 0.103 -1.758 7.465 1.00 93.12 74 THR A C 1
ATOM 529 O O . THR A 1 74 ? 0.962 -1.367 6.670 1.00 93.12 74 THR A O 1
ATOM 532 N N . PHE A 1 75 ? -1.095 -2.185 7.053 1.00 94.69 75 PHE A N 1
ATOM 533 C CA . PHE A 1 75 ? -1.470 -2.201 5.639 1.00 94.69 75 PHE A CA 1
ATOM 534 C C . PHE A 1 75 ? -1.539 -0.804 5.028 1.00 94.69 75 PHE A C 1
ATOM 536 O O . PHE A 1 75 ? -1.045 -0.615 3.916 1.00 94.69 75 PHE A O 1
ATOM 543 N N . TRP A 1 76 ? -2.076 0.184 5.742 1.00 95.62 76 TRP A N 1
ATOM 544 C CA . TRP A 1 76 ? -2.153 1.554 5.235 1.00 95.62 76 TRP A CA 1
ATOM 545 C C . TRP A 1 76 ? -0.791 2.244 5.150 1.00 95.62 76 TRP A C 1
ATOM 547 O O . TRP A 1 76 ? -0.480 2.813 4.108 1.00 95.62 76 TRP A O 1
ATOM 557 N N . PHE A 1 77 ? 0.082 2.122 6.154 1.00 93.94 77 PHE A N 1
ATOM 558 C CA . PHE A 1 77 ? 1.448 2.654 6.059 1.00 93.94 77 PHE A CA 1
ATOM 559 C C . PHE A 1 77 ? 2.245 1.994 4.928 1.00 93.94 77 PHE A C 1
ATOM 561 O O . PHE A 1 77 ? 2.950 2.672 4.178 1.00 93.94 77 PHE A O 1
ATOM 568 N N . THR A 1 78 ? 2.095 0.679 4.753 1.00 95.19 78 THR A N 1
ATOM 569 C CA . THR A 1 78 ? 2.761 -0.052 3.666 1.00 95.19 78 THR A CA 1
ATOM 570 C C . THR A 1 78 ? 2.218 0.374 2.298 1.00 95.19 78 THR A C 1
ATOM 572 O O . THR A 1 78 ? 2.988 0.619 1.368 1.00 95.19 78 THR A O 1
ATOM 575 N N . SER A 1 79 ? 0.896 0.529 2.179 1.00 95.94 79 SER A N 1
ATOM 576 C CA . SER A 1 79 ? 0.239 1.051 0.977 1.00 95.94 79 SER A CA 1
ATOM 577 C C . SER A 1 79 ? 0.760 2.449 0.618 1.00 95.94 79 SER A C 1
ATOM 579 O O . SER A 1 79 ? 1.098 2.693 -0.544 1.00 95.94 79 SER A O 1
ATOM 581 N N . LEU A 1 80 ? 0.937 3.326 1.612 1.00 94.69 80 LEU A N 1
ATOM 582 C CA . LEU A 1 80 ? 1.454 4.686 1.434 1.00 94.69 80 LEU A CA 1
ATOM 583 C C . LEU A 1 80 ? 2.891 4.661 0.904 1.00 94.69 80 LEU A C 1
ATOM 585 O O . LEU A 1 80 ? 3.212 5.360 -0.057 1.00 94.69 80 LEU A O 1
ATOM 589 N N . GLY A 1 81 ? 3.741 3.804 1.478 1.00 94.75 81 GLY A N 1
ATOM 590 C CA . GLY A 1 81 ? 5.121 3.617 1.026 1.00 94.75 81 GLY A CA 1
ATOM 591 C C . GLY A 1 81 ? 5.212 3.160 -0.434 1.00 94.75 81 GLY A C 1
ATOM 592 O O . GLY A 1 81 ? 6.024 3.685 -1.205 1.00 94.75 81 GLY A O 1
ATOM 593 N N . PHE A 1 82 ? 4.340 2.237 -0.854 1.00 94.19 82 PHE A N 1
ATOM 594 C CA . PHE A 1 82 ? 4.255 1.831 -2.259 1.00 94.19 82 PHE A CA 1
ATOM 595 C C . PHE A 1 82 ? 3.727 2.946 -3.169 1.00 94.19 82 PHE A C 1
ATOM 597 O O . PHE A 1 82 ? 4.253 3.110 -4.269 1.00 94.19 82 PHE A O 1
ATOM 604 N N . SER A 1 83 ? 2.762 3.753 -2.713 1.00 93.56 83 SER A N 1
ATOM 605 C CA . SER A 1 83 ? 2.265 4.915 -3.465 1.00 93.56 83 SER A CA 1
ATOM 606 C C . SER A 1 83 ? 3.368 5.953 -3.703 1.00 93.56 83 SER A C 1
ATOM 608 O O . SER A 1 83 ? 3.577 6.404 -4.831 1.00 93.56 83 SER A O 1
ATOM 610 N N . PHE A 1 84 ? 4.167 6.269 -2.678 1.00 93.12 84 PHE A N 1
ATOM 611 C CA . PHE A 1 84 ? 5.324 7.151 -2.849 1.00 93.12 84 PHE A CA 1
ATOM 612 C C . PHE A 1 84 ? 6.379 6.555 -3.768 1.00 93.12 84 PHE A C 1
ATOM 614 O O . PHE A 1 84 ? 6.893 7.256 -4.634 1.00 93.12 84 PHE A O 1
ATOM 621 N N . SER A 1 85 ? 6.662 5.261 -3.654 1.00 92.31 85 SER A N 1
ATOM 622 C CA . SER A 1 85 ? 7.588 4.586 -4.569 1.00 92.31 85 SER A CA 1
ATOM 623 C C . SER A 1 85 ? 7.099 4.661 -6.024 1.00 92.31 85 SER A C 1
ATOM 625 O O . SER A 1 85 ? 7.890 4.939 -6.926 1.00 92.31 85 SER A O 1
ATOM 627 N N . CYS A 1 86 ? 5.789 4.515 -6.251 1.00 91.50 86 CYS A N 1
ATOM 628 C CA . CYS A 1 86 ? 5.150 4.678 -7.557 1.00 91.50 86 CYS A CA 1
ATOM 629 C C . CYS A 1 86 ? 5.290 6.103 -8.121 1.00 91.50 86 CYS A C 1
ATOM 631 O O . CYS A 1 86 ? 5.370 6.267 -9.335 1.00 91.50 86 CYS A O 1
ATOM 633 N N . ALA A 1 87 ? 5.387 7.130 -7.272 1.00 91.12 87 ALA A N 1
ATOM 634 C CA . ALA A 1 87 ? 5.666 8.498 -7.709 1.00 91.12 87 ALA A CA 1
ATOM 635 C C . ALA A 1 87 ? 7.172 8.781 -7.904 1.00 91.12 87 ALA A C 1
ATOM 637 O O . ALA A 1 87 ? 7.577 9.461 -8.851 1.00 91.12 87 ALA A O 1
ATOM 638 N N . LEU A 1 88 ? 8.024 8.241 -7.031 1.00 91.00 88 LEU A N 1
ATOM 639 C CA . LEU A 1 88 ? 9.469 8.489 -7.030 1.00 91.00 88 LEU A CA 1
ATOM 640 C C . LEU A 1 88 ? 10.192 7.818 -8.204 1.00 91.00 88 LEU A C 1
ATOM 642 O O . LEU A 1 88 ? 11.058 8.424 -8.828 1.00 91.00 88 LEU A O 1
ATOM 646 N N . ILE A 1 89 ? 9.843 6.576 -8.539 1.00 89.69 89 ILE A N 1
ATOM 647 C CA . ILE A 1 89 ? 10.517 5.840 -9.620 1.00 89.69 89 ILE A CA 1
ATOM 648 C C . ILE A 1 89 ? 10.360 6.549 -10.983 1.00 89.69 89 ILE A C 1
ATOM 650 O O . ILE A 1 89 ? 11.383 6.848 -11.604 1.00 89.69 89 ILE A O 1
ATOM 654 N N . PRO A 1 90 ? 9.142 6.866 -11.474 1.00 87.81 90 PRO A N 1
ATOM 655 C CA . PRO A 1 90 ? 8.987 7.555 -12.753 1.00 87.81 90 PRO A CA 1
ATOM 656 C C . PRO A 1 90 ? 9.610 8.951 -12.756 1.00 87.81 90 PRO A C 1
ATOM 658 O O . PRO A 1 90 ? 10.195 9.328 -13.766 1.00 87.81 90 PRO A O 1
ATOM 661 N N . THR A 1 91 ? 9.553 9.698 -11.648 1.00 89.56 91 THR A N 1
ATOM 662 C CA . THR A 1 91 ? 10.187 11.028 -11.583 1.00 89.56 91 THR A CA 1
ATOM 663 C C . THR A 1 91 ? 11.707 10.945 -11.707 1.00 89.56 91 THR A C 1
ATOM 665 O O . THR A 1 91 ? 12.286 11.732 -12.454 1.00 89.56 91 THR A O 1
ATOM 668 N N . LEU A 1 92 ? 12.358 9.966 -11.070 1.00 89.00 92 LEU A N 1
ATOM 669 C CA . LEU A 1 92 ? 13.793 9.714 -11.250 1.00 89.00 92 LEU A CA 1
ATOM 670 C C . LEU A 1 92 ? 14.128 9.314 -12.691 1.00 89.00 92 LEU A C 1
ATOM 672 O O . LEU A 1 92 ? 15.055 9.866 -13.285 1.00 89.00 92 LEU A O 1
ATOM 676 N N . VAL A 1 93 ? 13.349 8.399 -13.280 1.00 86.50 93 VAL A N 1
ATOM 677 C CA . VAL A 1 93 ? 13.533 7.967 -14.676 1.00 86.50 93 VAL A CA 1
ATOM 678 C C . VAL A 1 93 ? 13.411 9.152 -15.632 1.00 86.50 93 VAL A C 1
ATOM 680 O O . VAL A 1 93 ? 14.231 9.303 -16.540 1.00 86.50 93 VAL A O 1
ATOM 683 N N . GLU A 1 94 ? 12.425 10.019 -15.417 1.00 86.88 94 GLU A N 1
ATOM 684 C CA . GLU A 1 94 ? 12.201 11.197 -16.246 1.00 86.88 94 GLU A CA 1
ATOM 685 C C . GLU A 1 94 ? 13.302 12.252 -16.060 1.00 86.88 94 GLU A C 1
ATOM 687 O O . GLU A 1 94 ? 13.779 12.831 -17.036 1.00 86.88 94 GLU A O 1
ATOM 692 N N . GLN A 1 95 ? 13.764 12.472 -14.825 1.00 88.19 95 GLN A N 1
ATOM 693 C CA . GLN A 1 95 ? 14.895 13.357 -14.536 1.00 88.19 95 GLN A CA 1
ATOM 694 C C . GLN A 1 95 ? 16.168 12.890 -15.242 1.00 88.19 95 GLN A C 1
ATOM 696 O O . GLN A 1 95 ? 16.814 13.690 -15.920 1.00 88.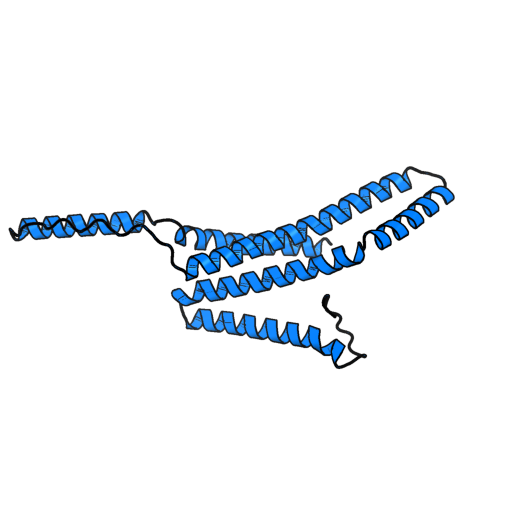19 95 GLN A O 1
ATOM 701 N N . TRP A 1 96 ? 16.503 11.601 -15.142 1.00 85.31 96 TRP A N 1
ATOM 702 C CA . TRP A 1 96 ? 17.651 11.038 -15.847 1.00 85.31 96 TRP A CA 1
ATOM 703 C C . TRP A 1 96 ? 17.491 11.192 -17.357 1.00 85.31 96 TRP A C 1
ATOM 705 O O . TRP A 1 96 ? 18.405 11.680 -18.019 1.00 85.31 96 TRP A O 1
ATOM 715 N N . ALA A 1 97 ? 16.322 10.846 -17.904 1.00 84.25 97 ALA A N 1
ATOM 716 C CA . ALA A 1 97 ? 16.056 10.978 -19.332 1.00 84.25 97 ALA A CA 1
ATOM 717 C C . ALA A 1 97 ? 16.274 12.420 -19.822 1.00 84.25 97 ALA A C 1
ATOM 719 O O . ALA A 1 97 ? 16.999 12.625 -20.796 1.00 84.25 97 ALA A O 1
ATOM 720 N N . ARG A 1 98 ? 15.727 13.422 -19.122 1.00 87.00 98 ARG A N 1
ATOM 721 C CA . ARG A 1 98 ? 15.886 14.842 -19.482 1.00 87.00 98 ARG A CA 1
ATOM 722 C C . ARG A 1 98 ? 17.338 15.307 -19.422 1.00 87.00 98 ARG A C 1
ATOM 724 O O . ARG A 1 98 ? 17.808 15.922 -20.375 1.00 87.00 98 ARG A O 1
ATOM 731 N N . GLU A 1 99 ? 18.055 14.981 -18.349 1.00 85.38 99 GLU A N 1
ATOM 732 C CA . GLU A 1 99 ? 19.465 15.355 -18.168 1.00 85.38 99 GLU A CA 1
ATOM 733 C C . GLU A 1 99 ? 20.350 14.795 -19.296 1.00 85.38 99 GLU A C 1
ATOM 735 O O . GLU A 1 99 ? 21.218 15.483 -19.841 1.00 85.38 99 GLU A O 1
ATOM 740 N N . PHE A 1 100 ? 20.113 13.542 -19.694 1.00 77.69 100 PHE A N 1
ATOM 741 C CA . PHE A 1 100 ? 20.853 12.917 -20.788 1.00 77.69 100 PHE A CA 1
ATOM 742 C C . PHE A 1 100 ? 20.476 13.481 -22.160 1.00 77.69 100 PHE A C 1
ATOM 744 O O . PHE A 1 100 ? 21.374 13.709 -22.975 1.00 77.69 100 PHE A O 1
ATOM 751 N N . LEU A 1 101 ? 19.188 13.740 -22.421 1.00 82.75 101 LEU A N 1
ATOM 752 C CA . LEU A 1 101 ? 18.753 14.381 -23.667 1.00 82.75 101 LEU A CA 1
ATOM 753 C C . LEU A 1 101 ? 19.347 15.785 -23.796 1.00 82.75 101 LEU A C 1
ATOM 755 O O . LEU A 1 101 ? 19.862 16.124 -24.857 1.00 82.75 101 LEU A O 1
ATOM 759 N N . HIS A 1 102 ? 19.361 16.562 -22.714 1.00 85.00 102 HIS A N 1
ATOM 760 C CA . HIS A 1 102 ? 19.955 17.896 -22.698 1.00 85.00 102 HIS A CA 1
ATOM 761 C C . HIS A 1 102 ? 21.454 17.864 -23.047 1.00 85.00 102 HIS A C 1
ATOM 763 O O . HIS A 1 102 ? 21.915 18.606 -23.917 1.00 85.00 102 HIS A O 1
ATOM 769 N N . LYS A 1 103 ? 22.214 16.929 -22.457 1.00 79.94 103 LYS A N 1
ATOM 770 C CA . LYS A 1 103 ? 23.635 16.702 -22.790 1.00 79.94 103 LYS A CA 1
ATOM 771 C C . LYS A 1 103 ? 23.854 16.255 -24.237 1.00 79.94 103 LYS A C 1
ATOM 773 O O . LYS A 1 103 ? 24.889 16.574 -24.825 1.00 79.94 103 LYS A O 1
ATOM 778 N N . ALA A 1 104 ? 22.918 15.492 -24.801 1.00 76.00 104 ALA A N 1
ATOM 779 C CA . ALA A 1 104 ? 22.978 15.058 -26.192 1.00 76.00 104 ALA A CA 1
ATOM 780 C C . ALA A 1 104 ? 22.690 16.209 -27.168 1.00 76.00 104 ALA A C 1
ATOM 782 O O . ALA A 1 104 ? 23.331 16.279 -28.214 1.00 76.00 104 ALA A O 1
ATOM 783 N N . ASP A 1 105 ? 21.770 17.111 -26.820 1.00 78.31 105 ASP A N 1
ATOM 784 C CA . ASP A 1 105 ? 21.359 18.244 -27.659 1.00 78.31 105 ASP A CA 1
ATOM 785 C C . ASP A 1 105 ? 22.392 19.379 -27.680 1.00 78.31 105 ASP A C 1
ATOM 787 O O . ASP A 1 105 ? 22.598 20.009 -28.714 1.00 78.31 105 ASP A O 1
ATOM 791 N N . MET A 1 106 ? 23.141 19.572 -26.587 1.00 75.38 106 MET A N 1
ATOM 792 C CA . MET A 1 106 ? 24.297 20.482 -26.560 1.00 75.38 106 MET A CA 1
ATOM 793 C C . MET A 1 106 ? 25.415 20.094 -27.549 1.00 75.38 106 MET A C 1
ATOM 795 O O . MET A 1 106 ? 26.293 20.909 -27.839 1.00 75.38 106 MET A O 1
ATOM 799 N N . ARG A 1 107 ? 25.424 18.864 -28.082 1.00 68.94 107 ARG A N 1
ATOM 800 C CA . ARG A 1 107 ? 26.403 18.416 -29.085 1.00 68.94 107 ARG A CA 1
ATOM 801 C C . ARG A 1 107 ? 25.812 18.538 -30.493 1.00 68.94 107 ARG A C 1
ATOM 803 O O . ARG A 1 107 ? 24.984 17.736 -30.907 1.00 68.94 107 ARG A O 1
ATOM 810 N N . SER A 1 108 ? 26.307 19.518 -31.249 1.00 59.69 108 SER A N 1
ATOM 811 C CA . SER A 1 108 ? 25.772 19.950 -32.552 1.00 59.69 108 SER A CA 1
ATOM 812 C C . SER A 1 108 ? 25.915 18.945 -33.704 1.00 59.69 108 SER A C 1
ATOM 814 O O . SER A 1 108 ? 25.149 19.001 -34.663 1.00 59.69 108 SER A O 1
ATOM 816 N N . ALA A 1 109 ? 26.881 18.022 -33.651 1.00 82.56 109 ALA A N 1
ATOM 817 C CA . ALA A 1 109 ? 27.156 17.118 -34.766 1.00 82.56 109 ALA A CA 1
ATOM 818 C C . ALA A 1 109 ? 26.144 15.945 -34.824 1.00 82.56 109 ALA A C 1
ATOM 820 O O . ALA A 1 109 ? 26.114 15.125 -33.895 1.00 82.56 109 ALA A O 1
ATOM 821 N N . PRO A 1 110 ? 25.391 15.767 -35.932 1.00 77.50 110 PRO A N 1
ATOM 822 C CA . PRO A 1 110 ? 24.374 14.714 -36.068 1.00 77.50 110 PRO A CA 1
ATOM 823 C C . PRO A 1 110 ? 24.913 13.297 -35.816 1.00 77.50 110 PRO A C 1
ATOM 825 O O . PRO A 1 110 ? 24.248 12.472 -35.190 1.00 77.50 110 PRO A O 1
ATOM 828 N N . GLY A 1 111 ? 26.155 13.025 -36.234 1.00 78.75 111 GLY A N 1
ATOM 829 C CA . GLY A 1 111 ? 26.811 11.730 -36.018 1.00 78.75 111 GLY A CA 1
ATOM 830 C C . GLY A 1 111 ? 27.150 11.442 -34.551 1.00 78.75 111 GLY A C 1
ATOM 831 O O . GLY A 1 111 ? 27.053 10.301 -34.101 1.00 78.75 111 GLY A O 1
ATOM 832 N N . VAL A 1 112 ? 27.491 12.471 -33.767 1.00 77.19 112 VAL A N 1
ATOM 833 C CA . VAL A 1 112 ? 27.763 12.325 -32.325 1.00 77.19 112 VAL A CA 1
ATOM 834 C C . VAL A 1 112 ? 26.462 12.071 -31.570 1.00 77.19 112 VAL A C 1
ATOM 836 O O . VAL A 1 112 ? 26.413 11.208 -30.693 1.00 77.19 112 VAL A O 1
ATOM 839 N N . ARG A 1 113 ? 25.388 12.756 -31.968 1.00 77.88 113 ARG A N 1
ATOM 840 C CA . ARG A 1 113 ? 24.045 12.590 -31.409 1.00 77.88 113 ARG A CA 1
ATOM 841 C C . ARG A 1 113 ? 23.521 11.164 -31.626 1.00 77.88 113 ARG A C 1
ATOM 843 O O . ARG A 1 113 ? 23.118 10.512 -30.665 1.00 77.88 113 ARG A O 1
ATOM 850 N N . ALA A 1 114 ? 23.652 10.616 -32.837 1.00 79.06 114 ALA A N 1
ATOM 851 C CA . ALA A 1 114 ? 23.288 9.224 -33.137 1.00 79.06 114 ALA A CA 1
ATOM 852 C C . ALA A 1 114 ? 24.091 8.190 -32.315 1.00 79.06 114 ALA A C 1
ATOM 854 O O . ALA A 1 114 ? 23.553 7.173 -31.861 1.00 79.06 114 ALA A O 1
ATOM 855 N N . ARG A 1 115 ? 25.378 8.458 -32.055 1.00 81.31 115 ARG A N 1
ATOM 856 C CA . ARG A 1 115 ? 26.227 7.592 -31.219 1.00 81.31 115 ARG A CA 1
ATOM 857 C C . ARG A 1 115 ? 25.811 7.608 -29.742 1.00 81.31 115 ARG A C 1
ATOM 859 O O . ARG A 1 115 ? 25.887 6.582 -29.074 1.00 81.31 115 ARG A O 1
ATOM 866 N N . ILE A 1 116 ? 25.327 8.745 -29.243 1.00 79.81 116 ILE A N 1
ATOM 867 C CA . ILE A 1 116 ? 24.788 8.871 -27.879 1.00 79.81 116 ILE A CA 1
ATOM 868 C C . ILE A 1 116 ? 23.457 8.117 -27.751 1.00 79.81 116 ILE A C 1
ATOM 870 O O . ILE A 1 116 ? 23.284 7.358 -26.800 1.00 79.81 116 ILE A O 1
ATOM 874 N N . PHE A 1 117 ? 22.548 8.251 -28.722 1.00 80.19 117 PHE A N 1
ATOM 875 C CA . PHE A 1 117 ? 21.271 7.523 -28.715 1.00 80.19 117 PHE A CA 1
ATOM 876 C C . PHE A 1 117 ? 21.447 6.003 -28.815 1.00 80.19 117 PHE A C 1
ATOM 878 O O . PHE A 1 117 ? 20.772 5.255 -28.109 1.00 80.19 117 PHE A O 1
ATOM 885 N N . SER A 1 118 ? 22.379 5.528 -29.642 1.00 81.50 118 SER A N 1
ATOM 886 C CA . SER A 1 118 ? 22.692 4.094 -29.706 1.00 81.50 118 SER A CA 1
ATOM 887 C C . SER A 1 118 ? 23.299 3.586 -28.395 1.00 81.50 118 SER A C 1
ATOM 889 O O . SER A 1 118 ? 22.853 2.560 -27.886 1.00 81.50 118 SER A O 1
ATOM 891 N N . PHE A 1 119 ? 24.239 4.321 -27.788 1.00 81.69 119 PHE A N 1
ATOM 892 C CA . PHE A 1 119 ? 24.762 3.998 -26.454 1.00 81.69 119 PHE A CA 1
ATOM 893 C C . PHE A 1 119 ? 23.651 3.946 -25.393 1.00 81.69 119 PHE A C 1
ATOM 895 O O . PHE A 1 119 ? 23.622 3.017 -24.586 1.00 81.69 119 PHE A O 1
ATOM 902 N N . LEU A 1 120 ? 22.700 4.886 -25.432 1.00 78.12 120 LEU A N 1
ATOM 903 C CA . LEU A 1 120 ? 21.541 4.909 -24.540 1.00 78.12 120 LEU A CA 1
ATOM 904 C C . LEU A 1 120 ? 20.667 3.671 -24.723 1.00 78.12 120 LEU A C 1
ATOM 906 O O . LEU A 1 120 ? 20.301 3.043 -23.739 1.00 78.12 120 LEU A O 1
ATOM 910 N N . TYR A 1 121 ? 20.363 3.288 -25.961 1.00 79.19 121 TYR A N 1
ATOM 911 C CA . TYR A 1 121 ? 19.573 2.091 -26.235 1.00 79.19 121 TYR A CA 1
ATOM 912 C C . TYR A 1 121 ? 20.236 0.827 -25.665 1.00 79.19 121 TYR A C 1
ATOM 914 O O . TYR A 1 121 ? 19.584 0.020 -24.998 1.00 79.19 121 TYR A O 1
ATOM 922 N N . TYR A 1 122 ? 21.555 0.689 -25.840 1.00 83.00 122 TYR A N 1
ATOM 923 C CA . TYR A 1 122 ? 22.313 -0.400 -25.221 1.00 83.00 122 TYR A CA 1
ATOM 924 C C . TYR A 1 122 ? 22.325 -0.312 -23.690 1.00 83.00 122 TYR A C 1
ATOM 926 O O . TYR A 1 122 ? 22.200 -1.341 -23.030 1.00 83.00 122 TYR A O 1
ATOM 934 N N . GLY A 1 123 ? 22.420 0.890 -23.118 1.00 80.56 123 GLY A N 1
ATOM 935 C CA . GLY A 1 123 ? 22.305 1.124 -21.678 1.00 80.56 123 GLY A CA 1
ATOM 936 C C . GLY A 1 123 ? 20.935 0.719 -21.129 1.00 80.56 123 GLY A C 1
ATOM 937 O O . GLY A 1 123 ? 20.863 -0.072 -20.194 1.00 80.56 123 GLY A O 1
ATOM 938 N N . LEU A 1 124 ? 19.848 1.169 -21.758 1.00 82.12 124 LEU A N 1
ATOM 939 C CA . LEU A 1 124 ? 18.467 0.824 -21.405 1.00 82.12 124 LEU A CA 1
ATOM 940 C C . LEU A 1 124 ? 18.234 -0.688 -21.437 1.00 82.12 124 LEU A C 1
ATOM 942 O O . LEU A 1 124 ? 17.587 -1.230 -20.541 1.00 82.12 124 LEU A O 1
ATOM 946 N N . LYS A 1 125 ? 18.793 -1.371 -22.444 1.00 81.69 125 LYS A N 1
ATOM 947 C CA . LYS A 1 125 ? 18.731 -2.831 -22.562 1.00 81.69 125 LYS A CA 1
ATOM 948 C C . LYS A 1 125 ? 19.592 -3.530 -21.507 1.00 81.69 125 LYS A C 1
ATOM 950 O O . LYS A 1 125 ? 19.150 -4.512 -20.930 1.00 81.69 125 LYS A O 1
ATOM 955 N N . LYS A 1 126 ? 20.793 -3.021 -21.216 1.00 84.12 126 LYS A N 1
ATOM 956 C CA . LYS A 1 126 ? 21.701 -3.586 -20.202 1.00 84.12 126 LYS A CA 1
ATOM 957 C C . LYS A 1 126 ? 21.137 -3.463 -18.784 1.00 84.12 126 LYS A C 1
ATOM 959 O O . LYS A 1 126 ? 21.260 -4.398 -18.003 1.00 84.12 126 LYS A O 1
ATOM 964 N N . PHE A 1 127 ? 20.521 -2.328 -18.463 1.00 79.88 127 PHE A N 1
ATOM 965 C CA . PHE A 1 127 ? 19.918 -2.061 -17.155 1.00 79.88 127 PHE A CA 1
ATOM 966 C C . PHE A 1 127 ? 18.436 -2.465 -17.073 1.00 79.88 127 PHE A C 1
ATOM 968 O O . PHE A 1 127 ? 17.800 -2.216 -16.056 1.00 79.88 127 PHE A O 1
ATOM 975 N N . ASN A 1 128 ? 17.878 -3.102 -18.114 1.00 80.81 128 ASN A N 1
ATOM 976 C CA . ASN A 1 128 ? 16.477 -3.537 -18.177 1.00 80.81 128 ASN A CA 1
ATOM 977 C C . ASN A 1 128 ? 15.472 -2.443 -17.773 1.00 80.81 128 ASN A C 1
ATOM 979 O O . ASN A 1 128 ? 14.511 -2.710 -17.055 1.00 80.81 128 ASN A O 1
ATOM 983 N N . MET A 1 129 ? 15.655 -1.217 -18.270 1.00 79.19 129 MET A N 1
ATOM 984 C CA . MET A 1 129 ? 14.790 -0.078 -17.927 1.00 79.19 129 MET A CA 1
ATOM 985 C C . MET A 1 129 ? 13.303 -0.354 -18.228 1.00 79.19 129 MET A C 1
ATOM 987 O O . MET A 1 129 ? 12.435 0.147 -17.525 1.00 79.19 129 MET A O 1
ATOM 991 N N . HIS A 1 130 ? 13.007 -1.207 -19.218 1.00 76.56 130 HIS A N 1
ATOM 992 C CA . HIS A 1 130 ? 11.646 -1.697 -19.480 1.00 76.56 130 HIS A CA 1
ATOM 993 C C . HIS A 1 130 ? 11.007 -2.340 -18.241 1.00 76.56 130 HIS A C 1
ATOM 995 O O . HIS A 1 130 ? 9.910 -1.954 -17.861 1.00 76.56 130 HIS A O 1
ATOM 1001 N N . LYS A 1 131 ? 11.735 -3.213 -17.530 1.00 80.81 131 LYS A N 1
ATOM 1002 C CA . LYS A 1 131 ? 11.226 -3.854 -16.308 1.00 80.81 131 LYS A CA 1
ATOM 1003 C C . LYS A 1 131 ? 10.931 -2.839 -15.208 1.00 80.81 131 LYS A C 1
ATOM 1005 O O . LYS A 1 131 ? 9.988 -3.021 -14.454 1.00 80.81 131 LYS A O 1
ATOM 1010 N N . VAL A 1 132 ? 11.729 -1.774 -15.107 1.00 82.19 132 VAL A N 1
ATOM 1011 C CA . VAL A 1 132 ? 11.494 -0.703 -14.125 1.00 82.19 132 VAL A CA 1
ATOM 1012 C C . VAL A 1 132 ? 10.176 0.010 -14.420 1.00 82.19 132 VAL A C 1
ATOM 1014 O O . VAL A 1 132 ? 9.417 0.279 -13.496 1.00 82.19 132 VAL A O 1
ATOM 1017 N N . VAL A 1 133 ? 9.883 0.276 -15.695 1.00 82.62 133 VAL A N 1
ATOM 1018 C CA . VAL A 1 133 ? 8.625 0.909 -16.109 1.00 82.62 133 VAL A CA 1
ATOM 1019 C C . VAL A 1 133 ? 7.431 -0.022 -15.879 1.00 82.62 133 VAL A C 1
ATOM 1021 O O . VAL A 1 133 ? 6.411 0.438 -15.370 1.00 82.62 133 VAL A O 1
ATOM 1024 N N . ASP A 1 134 ? 7.575 -1.322 -16.150 1.00 84.06 134 ASP A N 1
ATOM 1025 C CA . ASP A 1 134 ? 6.522 -2.329 -15.930 1.00 84.06 134 ASP A CA 1
ATOM 1026 C C . ASP A 1 134 ? 6.201 -2.541 -14.438 1.00 84.06 134 ASP A C 1
ATOM 1028 O O . ASP A 1 134 ? 5.073 -2.865 -14.062 1.00 84.06 134 ASP A O 1
ATOM 1032 N N . VAL A 1 135 ? 7.185 -2.312 -13.564 1.00 86.50 135 VAL A N 1
ATOM 1033 C CA . VAL A 1 135 ? 7.038 -2.409 -12.106 1.00 86.50 135 VAL A CA 1
ATOM 1034 C C . VAL A 1 135 ? 6.207 -1.251 -11.530 1.00 86.50 135 VAL A C 1
ATOM 1036 O O . VAL A 1 135 ? 5.550 -1.433 -10.507 1.00 86.50 135 VAL A O 1
ATOM 1039 N N . ILE A 1 136 ? 6.153 -0.083 -12.184 1.00 88.81 136 ILE A N 1
ATOM 1040 C CA . ILE A 1 136 ? 5.429 1.097 -11.668 1.00 88.81 136 ILE A CA 1
ATOM 1041 C C . ILE A 1 136 ? 3.916 0.826 -11.520 1.00 88.81 136 ILE A C 1
ATOM 1043 O O . ILE A 1 136 ? 3.405 0.975 -10.405 1.00 88.81 136 ILE A O 1
ATOM 1047 N N . PRO A 1 137 ? 3.178 0.384 -12.564 1.00 86.81 137 PRO A N 1
ATOM 1048 C CA . PRO A 1 137 ? 1.767 0.021 -12.413 1.00 86.81 137 PRO A CA 1
ATOM 1049 C C . PRO A 1 137 ? 1.543 -1.108 -11.403 1.00 86.81 137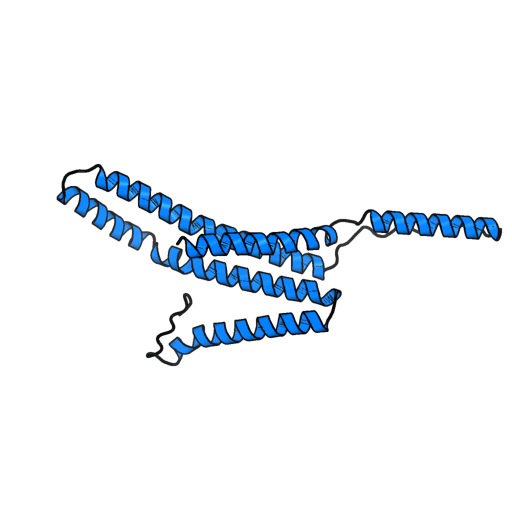 PRO A C 1
ATOM 1051 O O . PRO A 1 137 ? 0.534 -1.121 -10.702 1.00 86.81 137 PRO A O 1
ATOM 1054 N N . LEU A 1 138 ? 2.489 -2.046 -11.297 1.00 88.19 138 LEU A N 1
ATOM 1055 C CA . LEU A 1 138 ? 2.398 -3.152 -10.349 1.00 88.19 138 LEU A CA 1
ATOM 1056 C C . LEU A 1 138 ? 2.443 -2.661 -8.897 1.00 88.19 138 LEU A C 1
ATOM 1058 O O . LEU A 1 138 ? 1.607 -3.076 -8.097 1.00 88.19 138 LEU A O 1
ATOM 1062 N N . LEU A 1 139 ? 3.352 -1.740 -8.560 1.00 90.56 139 LEU A N 1
ATOM 1063 C CA . LEU A 1 139 ? 3.397 -1.123 -7.228 1.00 90.56 139 LEU A CA 1
ATOM 1064 C C . LEU A 1 139 ? 2.090 -0.402 -6.893 1.00 90.56 139 LEU A C 1
ATOM 1066 O O . LEU A 1 139 ? 1.608 -0.497 -5.765 1.00 90.56 139 LEU A O 1
ATOM 1070 N N . LEU A 1 140 ? 1.514 0.295 -7.873 1.00 90.56 140 LEU A N 1
ATOM 1071 C CA . LEU A 1 140 ? 0.238 0.989 -7.723 1.00 90.56 140 LEU A CA 1
ATOM 1072 C C . LEU A 1 140 ? -0.895 -0.000 -7.414 1.00 90.56 140 LEU A C 1
ATOM 1074 O O . LEU A 1 140 ? -1.642 0.203 -6.460 1.00 90.56 140 LEU A O 1
ATOM 1078 N N . HIS A 1 141 ? -1.000 -1.100 -8.163 1.00 90.31 141 HIS A N 1
ATOM 1079 C CA . HIS A 1 141 ? -2.016 -2.122 -7.900 1.00 90.31 141 HIS A CA 1
ATOM 1080 C C . HIS A 1 141 ? -1.844 -2.762 -6.521 1.00 90.31 141 HIS A C 1
ATOM 1082 O O . HIS A 1 141 ? -2.816 -2.883 -5.778 1.00 90.31 141 HIS A O 1
ATOM 1088 N N . VAL A 1 142 ? -0.613 -3.126 -6.147 1.00 92.12 142 VAL A N 1
ATOM 1089 C CA . VAL A 1 142 ? -0.309 -3.674 -4.815 1.00 92.12 142 VAL A CA 1
ATOM 1090 C C . VAL A 1 142 ? -0.744 -2.692 -3.728 1.00 92.12 142 VAL A C 1
ATOM 1092 O O . VAL A 1 142 ? -1.440 -3.075 -2.790 1.00 92.12 142 VAL A O 1
ATOM 1095 N N . SER A 1 143 ? -0.409 -1.412 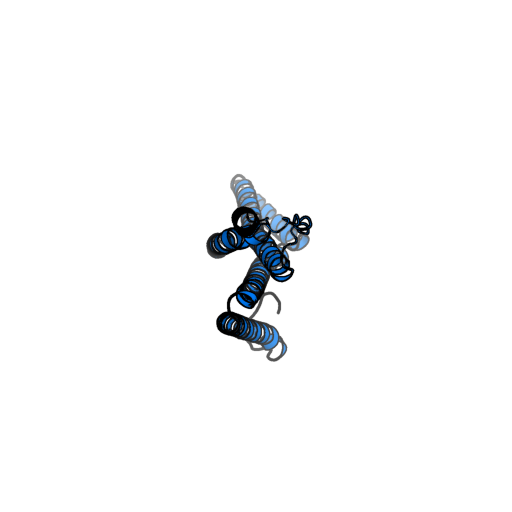-3.888 1.00 94.31 143 SER A N 1
ATOM 1096 C CA . SER A 1 143 ? -0.808 -0.346 -2.970 1.00 94.31 143 SER A CA 1
ATOM 1097 C C . SER A 1 143 ? -2.335 -0.252 -2.805 1.00 94.31 143 SER A C 1
ATOM 1099 O O . SER A 1 143 ? -2.821 -0.198 -1.671 1.00 94.31 143 SER A O 1
ATOM 1101 N N . LEU A 1 144 ? -3.099 -0.331 -3.902 1.00 92.69 144 LEU A N 1
ATOM 1102 C CA . LEU A 1 144 ? -4.567 -0.332 -3.872 1.00 92.69 144 LEU A CA 1
ATOM 1103 C C . LEU A 1 144 ? -5.142 -1.548 -3.140 1.00 92.69 144 LEU A C 1
ATOM 1105 O O . LEU A 1 144 ? -6.024 -1.393 -2.295 1.00 92.69 144 LEU A O 1
ATOM 1109 N N . PHE A 1 145 ? -4.641 -2.752 -3.425 1.00 93.88 145 PHE A N 1
ATOM 1110 C CA . PHE A 1 145 ? -5.114 -3.964 -2.753 1.00 93.88 145 PHE A CA 1
ATOM 1111 C C . PHE A 1 145 ? -4.840 -3.925 -1.248 1.00 93.88 145 PHE A C 1
ATOM 1113 O O . PHE A 1 145 ? -5.723 -4.271 -0.462 1.00 93.88 145 PHE A O 1
ATOM 1120 N N . LEU A 1 146 ? -3.662 -3.444 -0.836 1.00 94.56 146 LEU A N 1
ATOM 1121 C CA . LEU A 1 146 ? -3.342 -3.251 0.580 1.00 94.56 146 LEU A CA 1
ATOM 1122 C C . LEU A 1 146 ? -4.283 -2.237 1.242 1.00 94.56 146 LEU A C 1
ATOM 1124 O O . LEU A 1 146 ? -4.723 -2.461 2.368 1.00 94.56 146 LEU A O 1
ATOM 1128 N N . PHE A 1 147 ? -4.628 -1.150 0.550 1.00 94.75 147 PHE A N 1
ATOM 1129 C CA . PHE A 1 147 ? -5.562 -0.157 1.077 1.00 94.75 147 PHE A CA 1
ATOM 1130 C C . PHE A 1 147 ? -6.949 -0.742 1.336 1.00 94.75 147 PHE A C 1
ATOM 1132 O O . PHE A 1 147 ? -7.472 -0.586 2.440 1.00 94.75 147 PHE A O 1
ATOM 1139 N N . PHE A 1 148 ? -7.522 -1.453 0.362 1.00 93.31 148 PHE A N 1
ATOM 1140 C CA . PHE A 1 148 ? -8.827 -2.090 0.536 1.00 93.31 148 PHE A CA 1
ATOM 1141 C C . PHE A 1 148 ? -8.799 -3.193 1.600 1.00 93.31 148 PHE A C 1
ATOM 1143 O O . PHE A 1 148 ? -9.754 -3.320 2.362 1.00 93.31 148 PHE A O 1
ATOM 1150 N N . ALA A 1 149 ? -7.710 -3.960 1.704 1.00 93.75 149 ALA A N 1
ATOM 1151 C CA . ALA A 1 149 ? -7.546 -4.942 2.775 1.00 93.75 149 ALA A CA 1
ATOM 1152 C C . ALA A 1 149 ? -7.529 -4.274 4.162 1.00 93.75 149 ALA A C 1
ATOM 1154 O O . ALA A 1 149 ? -8.232 -4.720 5.071 1.00 93.75 149 ALA A O 1
ATOM 1155 N N . GLY A 1 150 ? -6.791 -3.168 4.309 1.00 93.38 150 GLY A N 1
ATOM 1156 C CA . GLY A 1 150 ? -6.811 -2.344 5.519 1.00 93.38 150 GLY A CA 1
ATOM 1157 C C . GLY A 1 150 ? -8.196 -1.758 5.805 1.00 93.38 150 GLY A C 1
ATOM 1158 O O . GLY A 1 150 ? -8.650 -1.803 6.943 1.00 93.38 150 GLY A O 1
ATOM 1159 N N . LEU A 1 151 ? -8.918 -1.313 4.772 1.00 92.88 151 LEU A N 1
ATOM 1160 C CA . LEU A 1 151 ? -10.283 -0.795 4.893 1.00 92.88 151 LEU A CA 1
ATOM 1161 C C . LEU A 1 151 ? -11.248 -1.858 5.430 1.00 92.88 151 LEU A C 1
ATOM 1163 O O . LEU A 1 151 ? -11.979 -1.596 6.378 1.00 92.88 151 LEU A O 1
ATOM 1167 N N . VAL A 1 152 ? -11.217 -3.078 4.892 1.00 93.56 152 VAL A N 1
ATOM 1168 C CA . VAL A 1 152 ? -12.035 -4.182 5.420 1.00 93.56 152 VAL A CA 1
ATOM 1169 C C . VAL A 1 152 ? -11.688 -4.454 6.885 1.00 93.56 152 VAL A C 1
ATOM 1171 O O . VAL A 1 152 ? -12.594 -4.530 7.712 1.00 93.56 152 VAL A O 1
ATOM 1174 N N . ALA A 1 153 ? -10.397 -4.530 7.228 1.00 92.31 153 ALA A N 1
ATOM 1175 C CA . ALA A 1 153 ? -9.956 -4.730 8.609 1.00 92.31 153 ALA A CA 1
ATOM 1176 C C . ALA A 1 153 ? -10.447 -3.613 9.548 1.00 92.31 153 ALA A C 1
ATOM 1178 O O . ALA A 1 153 ? -10.917 -3.903 10.644 1.00 92.31 153 ALA A O 1
ATOM 1179 N N . PHE A 1 154 ? -10.399 -2.355 9.104 1.00 91.88 154 PHE A N 1
ATOM 1180 C CA . PHE A 1 154 ? -10.888 -1.197 9.852 1.00 91.88 154 PHE A CA 1
ATOM 1181 C C . PHE A 1 154 ? -12.395 -1.255 10.120 1.00 91.88 154 PHE A C 1
ATOM 1183 O O . PHE A 1 154 ? -12.840 -0.911 11.211 1.00 91.88 154 PHE A O 1
ATOM 1190 N N . LEU A 1 155 ? -13.189 -1.709 9.145 1.00 92.00 155 LEU A N 1
ATOM 1191 C CA . LEU A 1 155 ? -14.648 -1.723 9.262 1.00 92.00 155 LEU A CA 1
ATOM 1192 C C . LEU A 1 155 ? -15.187 -2.882 10.108 1.00 92.00 155 LEU A C 1
ATOM 1194 O O . LEU A 1 155 ? -16.262 -2.735 10.685 1.00 92.00 155 LEU A O 1
ATOM 1198 N N . ILE A 1 156 ? -14.473 -4.009 10.211 1.00 91.25 156 ILE A N 1
ATOM 1199 C CA . ILE A 1 156 ? -14.906 -5.180 11.001 1.00 91.25 156 ILE A CA 1
ATOM 1200 C C . ILE A 1 156 ? -15.322 -4.816 12.441 1.00 91.25 156 ILE A C 1
ATOM 1202 O O . ILE A 1 156 ? -16.439 -5.171 12.821 1.00 91.25 156 ILE A O 1
ATOM 1206 N N . PRO A 1 157 ? -14.495 -4.122 13.252 1.00 89.38 157 PRO A N 1
ATOM 1207 C CA . PRO A 1 157 ? -14.863 -3.793 14.628 1.00 89.38 157 PRO A CA 1
ATOM 1208 C C . PRO A 1 157 ? -15.953 -2.718 14.724 1.00 89.38 157 PRO A C 1
ATOM 1210 O O . PRO A 1 157 ? -16.613 -2.631 15.754 1.00 89.38 157 PRO A O 1
ATOM 1213 N N . ILE A 1 158 ? -16.151 -1.910 13.677 1.00 89.88 158 ILE A N 1
ATOM 1214 C CA . ILE A 1 158 ? -17.132 -0.817 13.667 1.00 89.88 158 ILE A CA 1
ATOM 1215 C C . ILE A 1 158 ? -18.519 -1.354 13.310 1.00 89.88 158 ILE A C 1
ATOM 1217 O O . ILE A 1 158 ? -19.492 -1.142 14.034 1.00 89.88 158 ILE A O 1
ATOM 1221 N N . ASN A 1 159 ? -18.633 -2.020 12.158 1.00 92.75 159 ASN A N 1
ATOM 1222 C CA . ASN A 1 159 ? -19.908 -2.474 11.627 1.00 92.75 159 ASN A CA 1
ATOM 1223 C C . ASN A 1 159 ? -19.725 -3.582 10.575 1.00 92.75 159 ASN A C 1
ATOM 1225 O O . ASN A 1 159 ? -19.244 -3.349 9.464 1.00 92.75 159 ASN A O 1
ATOM 1229 N N . ILE A 1 160 ? -20.194 -4.787 10.908 1.00 93.50 160 ILE A N 1
ATOM 1230 C CA . ILE A 1 160 ? -20.103 -5.972 10.044 1.00 93.50 160 ILE A CA 1
ATOM 1231 C C . ILE A 1 160 ? -20.777 -5.783 8.672 1.00 93.50 160 ILE A C 1
ATOM 1233 O O . ILE A 1 160 ? -20.136 -6.126 7.677 1.00 93.50 160 ILE A O 1
ATOM 1237 N N . PRO A 1 161 ? -22.008 -5.238 8.545 1.00 94.88 161 PRO A N 1
ATOM 1238 C CA . PRO A 1 161 ? -22.597 -5.034 7.223 1.00 94.88 161 PRO A CA 1
ATOM 1239 C C . PRO A 1 161 ? -21.770 -4.101 6.331 1.00 94.88 161 PRO A C 1
ATOM 1241 O O . PRO A 1 161 ? -21.569 -4.410 5.157 1.00 94.88 161 PRO A O 1
ATOM 1244 N N . MET A 1 162 ? -21.234 -3.002 6.870 1.00 93.38 162 MET A N 1
ATOM 1245 C CA . MET A 1 162 ? -20.366 -2.109 6.092 1.00 93.38 162 MET A CA 1
ATOM 1246 C C . MET A 1 162 ? -19.063 -2.813 5.677 1.00 93.38 162 MET A C 1
ATOM 1248 O O . MET A 1 162 ? -18.634 -2.694 4.527 1.00 93.38 162 MET A O 1
ATOM 1252 N N . ALA A 1 163 ? -18.467 -3.601 6.580 1.00 93.06 163 ALA A N 1
ATOM 1253 C CA . ALA A 1 163 ? -17.283 -4.407 6.280 1.00 93.06 163 ALA A CA 1
ATOM 1254 C C . ALA A 1 163 ? -17.551 -5.434 5.169 1.00 93.06 163 ALA A C 1
ATOM 1256 O O . ALA A 1 163 ? -16.720 -5.612 4.279 1.00 93.06 163 ALA A O 1
ATOM 1257 N N . ALA A 1 164 ? -18.725 -6.072 5.180 1.00 94.12 164 ALA A N 1
ATOM 1258 C CA . ALA A 1 164 ? -19.130 -7.039 4.165 1.00 94.12 164 ALA A CA 1
ATOM 1259 C C . ALA A 1 164 ? -19.277 -6.393 2.779 1.00 94.12 164 ALA A C 1
ATOM 1261 O O . ALA A 1 164 ? -18.824 -6.965 1.789 1.00 94.12 164 ALA A O 1
ATOM 1262 N N . VAL A 1 165 ? -19.843 -5.183 2.698 1.00 95.50 165 VAL A N 1
ATOM 1263 C CA . VAL A 1 165 ? -19.936 -4.428 1.436 1.00 95.50 165 VAL A CA 1
ATOM 1264 C C . VAL A 1 165 ? -18.544 -4.070 0.903 1.00 95.50 165 VAL A C 1
ATOM 1266 O O . VAL A 1 165 ? -18.272 -4.264 -0.283 1.00 95.50 165 VAL A O 1
ATOM 1269 N N . ALA A 1 166 ? -17.637 -3.603 1.768 1.00 93.00 166 ALA A N 1
ATOM 1270 C CA . ALA A 1 166 ? -16.255 -3.310 1.380 1.00 93.00 166 ALA A CA 1
ATOM 1271 C C . ALA A 1 166 ? -15.501 -4.573 0.919 1.00 93.00 166 ALA A C 1
ATOM 1273 O O . ALA A 1 166 ? -14.789 -4.542 -0.086 1.00 93.00 166 ALA A O 1
ATOM 1274 N N . ALA A 1 167 ? -15.701 -5.701 1.605 1.00 94.19 167 ALA A N 1
ATOM 1275 C CA . ALA A 1 167 ? -15.114 -6.984 1.236 1.00 94.19 167 ALA A CA 1
ATOM 1276 C C . ALA A 1 167 ? -15.662 -7.506 -0.100 1.00 94.19 167 ALA A C 1
ATOM 1278 O O . ALA A 1 167 ? -14.899 -8.025 -0.912 1.00 94.19 167 ALA A O 1
ATOM 1279 N N . PHE A 1 168 ? -16.960 -7.324 -0.362 1.00 95.56 168 PHE A N 1
ATOM 1280 C CA . PHE A 1 168 ? -17.572 -7.669 -1.643 1.00 95.56 168 PHE A CA 1
ATOM 1281 C C . PHE A 1 168 ? -16.979 -6.844 -2.791 1.00 95.56 168 PHE A C 1
ATOM 1283 O O . PHE A 1 168 ? -16.583 -7.412 -3.806 1.00 95.56 168 PHE A O 1
ATOM 1290 N N . MET A 1 169 ? -16.832 -5.526 -2.613 1.00 92.88 169 MET A N 1
ATOM 1291 C CA . MET A 1 169 ? -16.157 -4.667 -3.595 1.00 92.88 169 MET A CA 1
ATOM 1292 C C . MET A 1 169 ? -14.726 -5.143 -3.875 1.00 92.88 169 MET A C 1
ATOM 1294 O O . MET A 1 169 ? -14.344 -5.296 -5.036 1.00 92.88 169 MET A O 1
ATOM 1298 N N . LEU A 1 170 ? -13.950 -5.436 -2.825 1.00 93.56 170 LEU A N 1
ATOM 1299 C CA . LEU A 1 170 ? -12.594 -5.971 -2.958 1.00 93.56 170 LEU A CA 1
ATOM 1300 C C . LEU A 1 170 ? -12.582 -7.310 -3.711 1.00 93.56 170 LEU A C 1
ATOM 1302 O O . LEU A 1 170 ? -11.748 -7.505 -4.593 1.00 93.56 170 LEU A O 1
ATOM 1306 N N . ALA A 1 171 ? -13.516 -8.214 -3.410 1.00 94.12 171 ALA A N 1
ATOM 1307 C CA . ALA A 1 171 ? -13.647 -9.498 -4.093 1.00 94.12 171 ALA A CA 1
ATOM 1308 C C . ALA A 1 171 ? -13.988 -9.329 -5.583 1.00 94.12 171 ALA A C 1
ATOM 1310 O O . ALA A 1 171 ? -13.386 -9.980 -6.431 1.00 94.12 171 ALA A O 1
ATOM 1311 N N . CYS A 1 172 ? -14.899 -8.420 -5.937 1.00 93.44 172 CYS A N 1
ATOM 1312 C CA . CYS A 1 172 ? -15.203 -8.134 -7.338 1.00 93.44 172 CYS A CA 1
ATOM 1313 C C . CYS A 1 172 ? -13.975 -7.599 -8.086 1.00 93.44 172 CYS A C 1
ATOM 1315 O O . CYS A 1 172 ? -13.671 -8.071 -9.182 1.00 93.44 172 CYS A O 1
ATOM 1317 N N . ILE A 1 173 ? -13.241 -6.656 -7.488 1.00 90.81 173 ILE A N 1
ATOM 1318 C CA . ILE A 1 173 ? -12.037 -6.076 -8.098 1.00 90.81 173 ILE A CA 1
ATOM 1319 C C . ILE A 1 173 ? -10.949 -7.142 -8.277 1.00 90.81 173 ILE A C 1
ATOM 1321 O O . ILE A 1 173 ? -10.353 -7.223 -9.350 1.00 90.81 173 ILE A O 1
ATOM 1325 N N . THR A 1 174 ? -10.700 -7.986 -7.268 1.00 89.38 174 THR A N 1
ATOM 1326 C CA . THR A 1 174 ? -9.700 -9.063 -7.368 1.00 89.38 174 THR A CA 1
ATOM 1327 C C . THR A 1 174 ? -10.085 -10.101 -8.415 1.00 89.38 174 THR A C 1
ATOM 1329 O O . THR A 1 174 ? -9.221 -10.517 -9.182 1.00 89.38 174 THR A O 1
ATOM 1332 N N . VAL A 1 175 ? -11.364 -10.480 -8.506 1.00 91.25 175 VAL A N 1
ATOM 1333 C CA . VAL A 1 175 ? -11.857 -11.421 -9.523 1.00 91.25 175 VAL A CA 1
ATOM 1334 C C . VAL A 1 175 ? -11.679 -10.852 -10.926 1.00 91.25 175 VAL A C 1
ATOM 1336 O O . VAL A 1 175 ? -11.157 -11.546 -11.795 1.00 91.25 175 VAL A O 1
ATOM 1339 N N . VAL A 1 176 ? -12.049 -9.588 -11.153 1.00 88.62 176 VAL A N 1
ATOM 1340 C CA . VAL A 1 176 ? -11.845 -8.931 -12.453 1.00 88.62 176 VAL A CA 1
ATOM 1341 C C . VAL A 1 176 ? -10.356 -8.847 -12.786 1.00 88.62 176 VAL A C 1
ATOM 1343 O O . VAL A 1 176 ? -9.960 -9.183 -13.899 1.00 88.62 176 VAL A O 1
ATOM 1346 N N . TYR A 1 177 ? -9.513 -8.463 -11.826 1.00 86.38 177 TYR A N 1
ATOM 1347 C CA . TYR A 1 177 ? -8.065 -8.390 -12.024 1.00 86.38 177 TYR A CA 1
ATOM 1348 C C . TYR A 1 177 ? -7.452 -9.758 -12.358 1.00 86.38 177 TYR A C 1
ATOM 1350 O O . TYR A 1 177 ? -6.665 -9.877 -13.298 1.00 86.38 177 TYR A O 1
ATOM 1358 N N . ALA A 1 178 ? -7.845 -10.806 -11.631 1.00 85.62 178 ALA A N 1
ATOM 1359 C CA . ALA A 1 178 ? -7.404 -12.174 -11.878 1.00 85.62 178 ALA A CA 1
ATOM 1360 C C . ALA A 1 178 ? -7.881 -12.671 -13.246 1.00 85.62 178 ALA A C 1
ATOM 1362 O O . ALA A 1 178 ? -7.084 -13.222 -14.001 1.00 85.62 178 ALA A O 1
ATOM 1363 N N . ALA A 1 179 ? -9.142 -12.413 -13.606 1.00 85.50 179 ALA A N 1
ATOM 1364 C CA . ALA A 1 179 ? -9.677 -12.751 -14.918 1.00 85.50 179 ALA A CA 1
ATOM 1365 C C . ALA A 1 179 ? -8.864 -12.078 -16.027 1.00 85.50 179 ALA A C 1
ATOM 1367 O O . ALA A 1 179 ? -8.385 -12.770 -16.916 1.00 85.50 179 ALA A O 1
ATOM 1368 N N . LEU A 1 180 ? -8.615 -10.767 -15.938 1.00 83.69 180 LEU A N 1
ATOM 1369 C CA . LEU A 1 180 ? -7.815 -10.030 -16.924 1.00 83.69 180 LEU A CA 1
ATOM 1370 C C . LEU A 1 180 ? -6.354 -10.494 -16.997 1.00 83.69 180 LEU A C 1
ATOM 1372 O O . LEU A 1 180 ? -5.745 -10.385 -18.056 1.00 83.69 180 LEU A O 1
ATOM 1376 N N . THR A 1 181 ? -5.801 -11.020 -15.903 1.00 82.12 181 THR A N 1
ATOM 1377 C CA . THR A 1 181 ? -4.430 -11.557 -15.868 1.00 82.12 181 THR A CA 1
ATOM 1378 C C . THR A 1 181 ? -4.350 -12.978 -16.442 1.00 82.12 181 THR A C 1
ATOM 1380 O O . THR A 1 181 ? -3.349 -13.339 -17.050 1.00 82.12 181 THR A O 1
ATOM 1383 N N . ILE A 1 182 ? -5.394 -13.798 -16.266 1.00 79.62 182 ILE A N 1
ATOM 1384 C CA . ILE A 1 182 ? -5.432 -15.206 -16.706 1.00 79.62 182 ILE A CA 1
ATOM 1385 C C . ILE A 1 182 ? -5.937 -15.339 -18.151 1.00 79.62 182 ILE A C 1
ATOM 1387 O O . ILE A 1 182 ? -5.511 -16.233 -18.879 1.00 79.62 182 ILE A O 1
ATOM 1391 N N . LEU A 1 183 ? -6.830 -14.454 -18.595 1.00 77.00 183 LEU A N 1
ATOM 1392 C CA . LEU A 1 183 ? -7.431 -14.487 -19.932 1.00 77.00 183 LEU A CA 1
ATOM 1393 C C . LEU A 1 183 ? -6.410 -14.541 -21.090 1.00 77.00 183 LEU A C 1
ATOM 1395 O O . LEU A 1 183 ? -6.639 -15.325 -22.013 1.00 77.00 183 LEU A O 1
ATOM 1399 N N . PRO A 1 184 ? -5.272 -13.817 -21.051 1.00 72.38 184 PRO A N 1
ATOM 1400 C CA . PRO A 1 184 ? -4.267 -13.859 -22.116 1.00 72.38 184 PRO A CA 1
ATOM 1401 C C . PRO A 1 184 ? -3.440 -15.156 -22.107 1.00 72.38 184 PRO A C 1
ATOM 1403 O O . PRO A 1 184 ? -2.836 -15.506 -23.117 1.00 72.38 184 PRO A O 1
ATOM 1406 N N . LEU A 1 185 ? -3.431 -15.895 -20.988 1.00 71.88 185 LEU A N 1
ATOM 1407 C CA . LEU A 1 185 ? -2.803 -17.218 -20.888 1.00 71.88 185 LEU A CA 1
ATOM 1408 C C . LEU A 1 185 ? -3.680 -18.320 -21.501 1.00 71.88 185 LEU A C 1
ATOM 1410 O O . LEU A 1 185 ? -3.160 -19.344 -21.936 1.00 71.88 185 LEU A O 1
ATOM 1414 N N . LEU A 1 186 ? -5.003 -18.121 -21.525 1.00 75.44 186 LEU A N 1
ATOM 1415 C CA . LEU A 1 186 ? -5.968 -19.076 -22.082 1.00 75.44 186 LEU A CA 1
ATOM 1416 C C . LEU A 1 186 ? -6.269 -18.810 -23.562 1.00 75.44 186 LEU A C 1
ATOM 1418 O O . LEU A 1 186 ? -6.463 -19.755 -24.324 1.00 75.44 186 LEU A O 1
ATOM 1422 N N . TYR A 1 187 ? -6.293 -17.539 -23.969 1.00 71.06 187 TYR A N 1
ATOM 1423 C CA . TYR A 1 187 ? -6.568 -17.122 -25.341 1.00 71.06 187 TYR A CA 1
ATOM 1424 C C . TYR A 1 187 ? -5.426 -16.252 -25.868 1.00 71.06 187 TYR A C 1
ATOM 1426 O O . TYR A 1 187 ? -5.274 -15.103 -25.456 1.00 71.06 187 TYR A O 1
ATOM 1434 N N . LEU A 1 188 ? -4.660 -16.786 -26.827 1.00 61.38 188 LEU A N 1
ATOM 1435 C CA . LEU A 1 188 ? -3.545 -16.069 -27.461 1.00 61.38 188 LEU A CA 1
ATOM 1436 C C . LEU A 1 188 ? -3.986 -14.788 -28.202 1.00 61.38 188 LEU A C 1
ATOM 1438 O O . LEU A 1 188 ? -3.183 -13.873 -28.360 1.00 61.38 188 LEU A O 1
ATOM 1442 N N . ASP A 1 189 ? -5.254 -14.714 -28.622 1.00 66.44 189 ASP A N 1
ATOM 1443 C CA . ASP A 1 189 ? -5.822 -13.598 -29.393 1.00 66.44 189 ASP A CA 1
ATOM 1444 C C . ASP A 1 189 ? -6.411 -12.472 -28.517 1.00 66.44 189 ASP A C 1
ATOM 1446 O O . ASP A 1 189 ? -7.078 -11.565 -29.020 1.00 66.44 189 ASP A O 1
ATOM 1450 N N . CYS A 1 190 ? -6.214 -12.511 -27.193 1.00 55.06 190 CYS A N 1
ATOM 1451 C CA . CYS A 1 190 ? -6.826 -11.532 -26.298 1.00 55.06 190 CYS A CA 1
ATOM 1452 C C . CYS A 1 190 ? -6.039 -10.200 -26.256 1.00 55.06 190 CYS A C 1
ATOM 1454 O O . CYS A 1 190 ? -4.839 -10.205 -25.981 1.00 55.06 190 CYS A O 1
ATOM 1456 N N . PRO A 1 191 ? -6.690 -9.034 -26.462 1.00 67.06 191 PRO A N 1
ATOM 1457 C CA . PRO A 1 191 ? -6.018 -7.728 -26.510 1.00 67.06 191 PRO A CA 1
ATOM 1458 C C . PRO A 1 191 ? -5.612 -7.182 -25.131 1.00 67.06 191 PRO A C 1
ATOM 1460 O O . PRO A 1 191 ? -4.912 -6.173 -25.044 1.00 67.06 191 PRO A O 1
ATOM 1463 N N . TYR A 1 192 ? -6.062 -7.810 -24.043 1.00 56.75 192 TYR A N 1
ATOM 1464 C CA . TYR A 1 192 ? -5.755 -7.373 -22.686 1.00 56.75 192 TYR A CA 1
ATOM 1465 C C . TYR A 1 192 ? -4.354 -7.847 -22.294 1.00 56.75 192 TYR A C 1
ATOM 1467 O O . TYR A 1 192 ? -4.141 -9.029 -22.071 1.00 56.75 192 TYR A O 1
ATOM 1475 N N . ARG A 1 193 ? -3.386 -6.933 -22.186 1.00 59.91 193 ARG A N 1
ATOM 1476 C CA . ARG A 1 193 ? -2.096 -7.212 -21.539 1.00 59.91 193 ARG A CA 1
ATOM 1477 C C . ARG A 1 193 ? -2.040 -6.512 -20.193 1.00 59.91 193 ARG A C 1
ATOM 1479 O O . ARG A 1 193 ? -1.971 -5.288 -20.118 1.00 59.91 193 ARG A O 1
ATOM 1486 N N . THR A 1 194 ? -2.093 -7.298 -19.127 1.00 62.88 194 THR A N 1
ATOM 1487 C CA . THR A 1 194 ? -1.745 -6.836 -17.779 1.00 62.88 194 THR A CA 1
ATOM 1488 C C . THR A 1 194 ? -0.225 -6.837 -17.616 1.00 62.88 194 THR A C 1
ATOM 1490 O O . THR A 1 194 ? 0.416 -7.681 -18.226 1.00 62.88 194 THR A O 1
ATOM 1493 N N . PRO A 1 195 ? 0.376 -6.008 -16.745 1.00 54.94 195 PRO A N 1
ATOM 1494 C CA . PRO A 1 195 ? 1.832 -6.008 -16.520 1.00 54.94 195 PRO A CA 1
ATOM 1495 C C . PRO A 1 195 ? 2.399 -7.351 -16.006 1.00 54.94 195 PRO A C 1
ATOM 1497 O O . PRO A 1 195 ? 3.612 -7.519 -15.936 1.00 54.94 195 PRO A O 1
ATOM 1500 N N . LEU A 1 196 ? 1.531 -8.294 -15.621 1.00 51.69 196 LEU A N 1
ATOM 1501 C CA . LEU A 1 196 ? 1.870 -9.643 -15.162 1.00 51.69 196 LEU A CA 1
ATOM 1502 C C . LEU A 1 196 ? 1.771 -10.731 -16.254 1.00 51.69 196 LEU A C 1
ATOM 1504 O O . LEU A 1 196 ? 2.166 -11.862 -15.977 1.00 51.69 196 LEU A O 1
ATOM 1508 N N . SER A 1 197 ? 1.251 -10.416 -17.450 1.00 49.62 197 SER A N 1
ATOM 1509 C CA . SER A 1 197 ? 1.058 -11.351 -18.574 1.00 49.62 197 SER A CA 1
ATOM 1510 C C . SER A 1 197 ? 1.763 -10.869 -19.836 1.00 49.62 197 SER A C 1
ATOM 1512 O O . SER A 1 197 ? 2.196 -11.759 -20.597 1.00 49.62 197 SER A O 1
#

Secondary structure (DSSP, 8-state):
-HHHHHHHHHHHHHHHHHHHHHGGGGS--HHHHHHHHHHHHHHHHHHHHTT---PPPPPPPPP---HHHHHHHHHHHHHHHHHHHHHHHHHHHHHHHHHHHHHHHT---HHHHHHHHHHHHHHHHHTTHHHHHHHHHHHHHHHHHHHHHHHHHHHTTT-HHHHHHHHHHHHHHHHHHHHHHHHHHH-TT-----TT-

Sequence (197 aa):
MEGILIFAGLFSAVLTAFIIESYPTLVPDSGDATVQLLSQISQQLAAAANGSAFQMPSPAPPFSPSATSLVCNTFWFTSLGFSFSCALIPTLVEQWAREFLHKADMRSAPGVRARIFSFLYYGLKKFNMHKVVDVIPLLLHVSLFLFFAGLVAFLIPINIPMAAVAAFMLACITVVYAALTILPLLYLDCPYRTPLS

Foldseek 3Di:
DVVLLVVLVVVLVVLVVVLVVLVVLQPDDPVVVVVVVVVLVVQVVVCVVVVHDRDDDDPDPPDDGDPLSVLLNVLSVLLNVLSVVLNVLVVVVVVVVVVLVVVLVVDPDPVSSVVSVVVVVVVCVVVVVVVSVLVSVVSNVSSVLSNLVSVLSVCVVPDDVVSVVSVVVSVVVVVVVVCLLCVCVVDVPDPRDRSND

Organism: NCBI:txid1738132